Protein AF-A0A928UFW9-F1 (afdb_monomer)

Radius of gyration: 30.69 Å; Cα contacts (8 Å, |Δi|>4): 420; chains: 1; bounding box: 77×59×81 Å

Sequence (352 aa):
MDMEVNNQHHKITVPEMAPHVHVFLAGENKVDKIAKWLINWITLSLECGKIKPYDLMPSKADLACHIGVSQGTIQNAFRIVEDFGYLESKQRVGTLIKDFRKESAIEKLTSKRELAVEILKKFLKENDYQVGDKLPSTRNLAKMIGVSSATIRMAIINLVSNGILDKYENSFILSEAEFAVEVVQARTLVEKVAQRLKRYIEKTYKVGEKLPANTALAKKFKVSVKTIHDAVRQLSKEGLLYTRRGRYGTIVLDYTKEVSSELYDYEKVEQKIRNHIASNCQVGDKLFSIKEFSVKFKTSEKTVKKALDNLAEDGYLTFSRGRYGGTFVTDIPQASGEAYKWLAISNDYMAN

Foldseek 3Di:
DDDPPPCPQAEDDLVNLPPAAQDDDVPHLLLVVRLVSVLVSLVVCVVVVVHDFFHAYHDLVNNCVVNVHDSVSSVSSLVLNVLVVQWDADPPPHITGHDPVDDPLDDDQCDLLNVLLLLVLVVCVVVVADFFDWDDDLVVCCVVSVHDSVSNVSSQSSCVSVQQWDDDDPTIGGHDNDDDRDPDDRDGSLRVLLVVVVVVCVVPHDAFDADDDLVVSCVVSVHDSVSSVSSQVVVVVVVQWDADPDPRGIGGHDPVDPPPPPDDPLRVLLLVVLVCCQPPHDAFDFDDDLVVSCVVVVHDSVSSVVSLVVCVVVVQWDWDDDPPTGIGGHDRDDNDPCVCVVVVPPPPPPDD

Secondary structure (DSSP, 8-state):
----------B--GGGGPSP-----TT--HHHHHHHHHHHHHHHHHHTTSS-TTPBPPPHHHHHHHHTS-HHHHHHHHHHHHHTTSEEEETTTEEEE--TTS---S--PPPHHHHHHHHHHHHHHHTTPPTTPBPPPHHHHHHHHTS-HHHHHHHHHHHHHTTSEEEETTEEEE--S--PPP------HHHHHHHHHHHHHHHH--TTPBPPPHHHHHHHHTS-HHHHHHHHHHHHHTTSEEEETGGGEEEE--SSS-------HHHHHHHHHHHHHHHH--TTPBPPPHHHHHHHHT--HHHHHHHHHHHHHTTSEEEE-STT-EEEESS---SSGGGGHHHH-SSTTS--

Nearest PDB structures (foldseek):
  4n0b-assembly2_C  TM=6.944E-01  e=4.852E-03  Bacillus subtilis
  4mgr-assembly1_A  TM=6.589E-01  e=3.916E-03  Bacillus subtilis
  4ham-assembly1_A-2  TM=6.807E-01  e=9.230E-03  Listeria monocytogenes EGD-e
  4tv7-assembly1_A  TM=6.529E-01  e=8.749E-03  Bacillus subtilis subsp. subtilis str. 168
  4tv7-assembly2_C  TM=5.897E-01  e=4.359E-03  Bacillus subtilis subsp. subtilis str. 168

Structure (mmCIF, N/CA/C/O backbone):
data_AF-A0A928UFW9-F1
#
_entry.id   AF-A0A928UFW9-F1
#
loop_
_atom_site.group_PDB
_atom_site.id
_atom_site.type_symbol
_atom_site.label_atom_id
_atom_site.label_alt_id
_atom_site.label_comp_id
_atom_site.label_asym_id
_atom_site.label_entity_id
_atom_site.label_seq_id
_atom_site.pdbx_PDB_ins_code
_atom_site.Cartn_x
_atom_site.Cartn_y
_atom_site.Cartn_z
_atom_site.occupancy
_atom_site.B_iso_or_equiv
_atom_site.auth_seq_id
_atom_site.auth_comp_id
_atom_site.auth_asym_id
_atom_site.auth_atom_id
_atom_site.pdbx_PDB_model_num
ATOM 1 N N . MET A 1 1 ? 23.736 28.047 -5.542 1.00 32.66 1 MET A N 1
ATOM 2 C CA . MET A 1 1 ? 23.137 28.516 -4.274 1.00 32.66 1 MET A CA 1
ATOM 3 C C . MET A 1 1 ? 21.863 27.710 -4.088 1.00 32.66 1 MET A C 1
ATOM 5 O O . MET A 1 1 ? 20.767 28.196 -4.326 1.00 32.66 1 MET A O 1
ATOM 9 N N . ASP A 1 2 ? 22.044 26.421 -3.807 1.00 30.69 2 ASP A N 1
ATOM 10 C CA . ASP A 1 2 ? 20.955 25.459 -3.696 1.00 30.69 2 ASP A CA 1
ATOM 11 C C . ASP A 1 2 ? 20.495 25.452 -2.244 1.00 30.69 2 ASP A C 1
ATOM 13 O O . ASP A 1 2 ? 21.210 24.982 -1.361 1.00 30.69 2 ASP A O 1
ATOM 17 N N . MET A 1 3 ? 19.324 26.033 -1.990 1.00 27.78 3 MET A N 1
ATOM 18 C CA . MET A 1 3 ? 18.659 25.905 -0.701 1.00 27.78 3 MET A CA 1
ATOM 19 C C . MET A 1 3 ? 18.276 24.436 -0.506 1.00 27.78 3 MET A C 1
ATOM 21 O O . MET A 1 3 ? 17.268 23.959 -1.034 1.00 27.78 3 MET A O 1
ATOM 25 N N . GLU A 1 4 ? 19.086 23.716 0.268 1.00 34.09 4 GLU A N 1
ATOM 26 C CA . GLU A 1 4 ? 18.611 22.594 1.064 1.00 34.09 4 GLU A CA 1
ATOM 27 C C . GLU A 1 4 ? 17.392 23.081 1.852 1.00 34.09 4 GLU A C 1
ATOM 29 O O . GLU A 1 4 ? 17.516 23.739 2.883 1.00 34.09 4 GLU A O 1
ATOM 34 N N . VAL A 1 5 ? 16.185 22.782 1.367 1.00 33.22 5 VAL A N 1
ATOM 35 C CA . VAL A 1 5 ? 14.988 22.860 2.205 1.00 33.22 5 VAL A CA 1
ATOM 36 C C . VAL A 1 5 ? 15.089 21.693 3.177 1.00 33.22 5 VAL A C 1
ATOM 38 O O . VAL A 1 5 ? 14.528 20.613 2.978 1.00 33.22 5 VAL A O 1
ATOM 41 N N . ASN A 1 6 ? 15.892 21.912 4.212 1.00 36.34 6 ASN A N 1
ATOM 42 C CA . ASN A 1 6 ? 15.920 21.148 5.435 1.00 36.34 6 ASN A CA 1
ATOM 43 C C . ASN A 1 6 ? 14.557 21.378 6.101 1.00 36.34 6 ASN A C 1
ATOM 45 O O . ASN A 1 6 ? 14.407 22.239 6.962 1.00 36.34 6 ASN A O 1
ATOM 49 N N . ASN A 1 7 ? 13.521 20.675 5.634 1.00 44.50 7 ASN A N 1
ATOM 50 C CA . ASN A 1 7 ? 12.221 20.644 6.296 1.00 44.50 7 ASN A CA 1
ATOM 51 C C . ASN A 1 7 ? 12.396 19.838 7.592 1.00 44.50 7 ASN A C 1
ATOM 53 O O . ASN A 1 7 ? 12.000 18.675 7.691 1.00 44.50 7 ASN A O 1
ATOM 57 N N . GLN A 1 8 ? 13.049 20.449 8.581 1.00 56.06 8 GLN A N 1
ATOM 58 C CA . GLN A 1 8 ? 12.944 20.035 9.968 1.00 56.06 8 GLN A CA 1
ATOM 59 C C . GLN A 1 8 ? 11.495 20.294 10.371 1.00 56.06 8 GLN A C 1
ATOM 61 O O . GLN A 1 8 ? 11.123 21.396 10.761 1.00 56.06 8 GLN A O 1
ATOM 66 N N . HIS A 1 9 ? 10.651 19.283 10.179 1.00 69.12 9 HIS A N 1
ATOM 67 C CA . HIS A 1 9 ? 9.311 19.267 10.744 1.00 69.12 9 HIS A CA 1
ATOM 68 C C . HIS A 1 9 ? 9.441 19.507 12.248 1.00 69.12 9 HIS A C 1
ATOM 70 O O . HIS A 1 9 ? 10.205 18.802 12.915 1.00 69.12 9 HIS A O 1
ATOM 76 N N . HIS A 1 10 ? 8.754 20.530 12.759 1.00 84.00 10 HIS A N 1
ATOM 77 C CA . HIS A 1 10 ? 8.825 20.870 14.170 1.00 84.00 10 HIS A CA 1
ATOM 78 C C . HIS A 1 10 ? 8.325 19.672 14.982 1.00 84.00 10 HIS A C 1
ATOM 80 O O . HIS A 1 10 ? 7.282 19.093 14.674 1.00 84.00 10 HIS A O 1
ATOM 86 N N . LYS A 1 11 ? 9.118 19.240 15.966 1.00 87.31 11 LYS A N 1
ATOM 87 C CA . LYS A 1 11 ? 8.769 18.116 16.831 1.00 87.31 11 LYS A CA 1
ATOM 88 C C . LYS A 1 11 ? 8.092 18.653 18.079 1.00 87.31 11 LYS A C 1
ATOM 90 O O . LYS A 1 11 ? 8.769 19.213 18.935 1.00 87.31 11 LYS A O 1
ATOM 95 N N . ILE A 1 12 ? 6.791 18.403 18.162 1.00 89.81 12 ILE A N 1
ATOM 96 C CA . ILE A 1 12 ? 5.948 18.754 19.297 1.00 89.81 12 ILE A CA 1
ATOM 97 C C . ILE A 1 12 ? 6.483 18.041 20.532 1.00 89.81 12 ILE A C 1
ATOM 99 O O . ILE A 1 12 ? 6.701 16.818 20.532 1.00 89.81 12 ILE A O 1
ATOM 103 N N . THR A 1 13 ? 6.706 18.809 21.589 1.00 88.88 13 THR A N 1
ATOM 104 C CA . THR A 1 13 ? 7.143 18.265 22.871 1.00 88.88 13 THR A CA 1
ATOM 105 C C . THR A 1 13 ? 5.938 17.882 23.723 1.00 88.88 13 THR A C 1
ATOM 107 O O . THR A 1 13 ? 4.852 18.437 23.587 1.00 88.88 13 THR A O 1
ATOM 110 N N . VAL A 1 14 ? 6.102 16.900 24.615 1.00 87.00 14 VAL A N 1
ATOM 111 C CA . VAL A 1 14 ? 4.991 16.469 25.478 1.00 87.00 14 VAL A CA 1
ATOM 112 C C . VAL A 1 14 ? 4.402 17.634 26.292 1.00 87.00 14 VAL A C 1
ATOM 114 O O . VAL A 1 14 ? 3.183 17.739 26.290 1.00 87.00 14 VAL A O 1
ATOM 117 N N . PRO A 1 15 ? 5.188 18.552 26.896 1.00 85.88 15 PRO A N 1
ATOM 118 C CA . PRO A 1 15 ? 4.642 19.683 27.659 1.00 85.88 15 PRO A CA 1
ATOM 119 C C . PRO A 1 15 ? 3.770 20.656 26.853 1.00 85.88 15 PRO A C 1
ATOM 121 O O . PRO A 1 15 ? 2.840 21.245 27.400 1.00 85.88 15 PRO A O 1
ATOM 124 N N . GLU A 1 16 ? 4.018 20.812 25.550 1.00 85.69 16 GLU A N 1
ATOM 125 C CA . GLU A 1 16 ? 3.179 21.647 24.672 1.00 85.69 16 GLU A CA 1
ATOM 126 C C . GLU A 1 16 ? 1.749 21.104 24.551 1.00 85.69 16 GLU A C 1
ATOM 128 O O . GLU A 1 16 ? 0.825 21.841 24.202 1.00 85.69 16 GLU A O 1
ATOM 133 N N . MET A 1 17 ? 1.547 19.825 24.883 1.00 85.69 17 MET A N 1
ATOM 134 C CA . MET A 1 17 ? 0.251 19.161 24.807 1.00 85.69 17 MET A CA 1
ATOM 135 C C . MET A 1 17 ? -0.662 19.419 26.017 1.00 85.69 17 MET A C 1
ATOM 137 O O . MET A 1 17 ? -1.628 18.690 26.223 1.00 85.69 17 MET A O 1
ATOM 141 N N . ALA A 1 18 ? -0.356 20.400 26.867 1.00 81.88 18 ALA A N 1
ATOM 142 C CA . ALA A 1 18 ? -1.165 20.686 28.047 1.00 81.88 18 ALA A CA 1
ATOM 143 C C . ALA A 1 18 ? -2.571 21.214 27.667 1.00 81.88 18 ALA A C 1
ATOM 145 O O . ALA A 1 18 ? -2.703 21.971 26.700 1.00 81.88 18 ALA A O 1
ATOM 146 N N . PRO A 1 19 ? -3.626 20.881 28.438 1.00 85.31 19 PRO A N 1
ATOM 147 C CA . PRO A 1 19 ? -3.636 20.001 29.611 1.00 85.31 19 PRO A CA 1
ATOM 148 C C . PRO A 1 19 ? -3.617 18.511 29.234 1.00 85.31 19 PRO A C 1
ATOM 150 O O . PRO A 1 19 ? -4.222 18.101 28.246 1.00 85.31 19 PRO A O 1
ATOM 153 N N . HIS A 1 20 ? -2.955 17.691 30.050 1.00 86.19 20 HIS A N 1
ATOM 154 C CA . HIS A 1 20 ? -2.790 16.254 29.810 1.00 86.19 20 HIS A CA 1
ATOM 155 C C . HIS A 1 20 ? -3.860 15.399 30.501 1.00 86.19 20 HIS A C 1
ATOM 157 O O . HIS A 1 20 ? -4.499 15.808 31.472 1.00 86.19 20 HIS A O 1
ATOM 163 N N . VAL A 1 21 ? -4.019 14.162 30.025 1.00 85.31 21 VAL A N 1
ATOM 164 C CA . VAL A 1 21 ? -4.900 13.159 30.637 1.00 85.31 21 VAL A CA 1
ATOM 165 C C . VAL A 1 21 ? -4.087 12.293 31.594 1.00 85.31 21 VAL A C 1
ATOM 167 O O . VAL A 1 21 ? -3.244 11.530 31.142 1.00 85.31 21 VAL A O 1
ATOM 170 N N . HIS A 1 22 ? -4.370 12.364 32.896 1.00 78.56 22 HIS A N 1
ATOM 171 C CA . HIS A 1 22 ? -3.726 11.506 33.908 1.00 78.56 22 HIS A CA 1
ATOM 172 C C . HIS A 1 22 ? -4.719 10.661 34.719 1.00 78.56 22 HIS A C 1
ATOM 174 O O . HIS A 1 22 ? -4.348 9.637 35.289 1.00 78.56 22 HIS A O 1
ATOM 180 N N . VAL A 1 23 ? -5.994 11.058 34.762 1.00 80.12 23 VAL A N 1
ATOM 181 C CA . VAL A 1 23 ? -7.021 10.398 35.579 1.00 80.12 23 VAL A CA 1
ATOM 182 C C . VAL A 1 23 ? -7.878 9.491 34.702 1.00 80.12 23 VAL A C 1
ATOM 184 O O . VAL A 1 23 ? -8.513 9.959 33.756 1.00 80.12 23 VAL A O 1
ATOM 187 N N . PHE A 1 24 ? -7.931 8.201 35.031 1.00 85.62 24 PHE A N 1
ATOM 188 C CA . PHE A 1 24 ? -8.765 7.200 34.360 1.00 85.62 24 PHE A CA 1
ATOM 189 C C . PHE A 1 24 ? -9.720 6.577 35.378 1.00 85.62 24 PHE A C 1
ATOM 191 O O . PHE A 1 24 ? -9.268 6.088 36.413 1.00 85.62 24 PHE A O 1
ATOM 198 N N . LEU A 1 25 ? -11.023 6.599 35.095 1.00 81.06 25 LEU A N 1
ATOM 199 C CA . LEU A 1 25 ? -12.026 6.004 35.980 1.00 81.06 25 LEU A CA 1
ATOM 200 C C . LEU A 1 25 ? -12.003 4.470 35.882 1.00 81.06 25 LEU A C 1
ATOM 202 O O . LEU A 1 25 ? -11.575 3.894 34.876 1.00 81.06 25 LEU A O 1
ATOM 206 N N . ALA A 1 26 ? -12.475 3.789 36.928 1.00 76.06 26 ALA A N 1
ATOM 207 C CA . ALA A 1 26 ? -12.589 2.333 36.927 1.00 76.06 26 ALA A CA 1
ATOM 208 C C . ALA A 1 26 ? -13.576 1.875 35.835 1.00 76.06 26 ALA A C 1
ATOM 210 O O . ALA A 1 26 ? -14.725 2.302 35.812 1.00 76.06 26 ALA A O 1
ATOM 211 N N . GLY A 1 27 ? -13.112 1.027 34.911 1.00 76.06 27 GLY A N 1
ATOM 212 C CA . GLY A 1 27 ? -13.901 0.547 33.766 1.00 76.06 27 GLY A CA 1
ATOM 213 C C . GLY A 1 27 ? -13.861 1.442 32.520 1.00 76.06 27 GLY A C 1
ATOM 214 O O . GLY A 1 27 ? -14.359 1.043 31.470 1.00 76.06 27 GLY A O 1
ATOM 215 N N . GLU A 1 28 ? -13.231 2.617 32.590 1.00 83.00 28 GLU A N 1
ATOM 216 C CA . GLU A 1 28 ? -13.100 3.516 31.443 1.00 83.00 28 GLU A CA 1
ATOM 217 C C . GLU A 1 28 ? -12.066 2.986 30.436 1.00 83.00 28 GLU A C 1
ATOM 219 O O . GLU A 1 28 ? -10.953 2.580 30.797 1.00 83.00 28 GLU A O 1
ATOM 224 N N . ASN A 1 29 ? -12.404 3.015 29.144 1.00 86.19 29 ASN A N 1
ATOM 225 C CA . ASN A 1 29 ? -11.454 2.640 28.106 1.00 86.19 29 ASN A CA 1
ATOM 226 C C . ASN A 1 29 ? -10.385 3.731 27.950 1.00 86.19 29 ASN A C 1
ATOM 228 O O . ASN A 1 29 ? -10.599 4.767 27.316 1.00 86.19 29 ASN A O 1
ATOM 232 N N . LYS A 1 30 ? -9.200 3.461 28.507 1.00 89.25 30 LYS A N 1
ATOM 233 C CA . LYS A 1 30 ? -8.041 4.363 28.455 1.00 89.25 30 LYS A CA 1
ATOM 234 C C . LYS A 1 30 ? -7.687 4.777 27.026 1.00 89.25 30 LYS A C 1
ATOM 236 O O . LYS A 1 30 ? -7.301 5.920 26.809 1.00 89.25 30 LYS A O 1
ATOM 241 N N . VAL A 1 31 ? -7.819 3.864 26.058 1.00 90.25 31 VAL A N 1
ATOM 242 C CA . VAL A 1 31 ? -7.472 4.126 24.653 1.00 90.25 31 VAL A CA 1
ATOM 243 C C . VAL A 1 31 ? -8.403 5.184 24.062 1.00 90.25 31 VAL A C 1
ATOM 245 O O . VAL A 1 31 ? -7.917 6.161 23.496 1.00 90.25 31 VAL A O 1
ATOM 248 N N . ASP A 1 32 ? -9.714 5.029 24.248 1.00 88.12 32 ASP A N 1
ATOM 249 C CA . ASP A 1 32 ? -10.722 5.934 23.682 1.00 88.12 32 ASP A CA 1
ATOM 250 C C . ASP A 1 32 ? -10.621 7.327 24.307 1.00 88.12 32 ASP A C 1
ATOM 252 O O . ASP A 1 32 ? -10.713 8.334 23.608 1.00 88.12 32 ASP A O 1
ATOM 256 N N . LYS A 1 33 ? -10.362 7.400 25.620 1.00 90.81 33 LYS A N 1
ATOM 257 C CA . LYS A 1 33 ? -10.154 8.673 26.320 1.00 90.81 33 LYS A CA 1
ATOM 258 C C . LYS A 1 33 ? -8.948 9.435 25.771 1.00 90.81 33 LYS A C 1
ATOM 260 O O . LYS A 1 33 ? -9.049 10.626 25.486 1.00 90.81 33 LYS A O 1
ATOM 265 N N . ILE A 1 34 ? -7.818 8.745 25.597 1.00 92.88 34 ILE A N 1
ATOM 266 C CA . ILE A 1 34 ? -6.595 9.344 25.047 1.00 92.88 34 ILE A CA 1
ATOM 267 C C . ILE A 1 34 ? -6.812 9.749 23.586 1.00 92.88 34 ILE A C 1
ATOM 269 O O . ILE A 1 34 ? -6.377 10.826 23.193 1.00 92.88 34 ILE A O 1
ATOM 273 N N . ALA A 1 35 ? -7.506 8.933 22.789 1.00 91.94 35 ALA A N 1
ATOM 274 C CA . ALA A 1 35 ? -7.814 9.262 21.400 1.00 91.94 35 ALA A CA 1
ATOM 275 C C . ALA A 1 35 ? -8.688 10.524 21.289 1.00 91.94 35 ALA A C 1
ATOM 277 O O . ALA A 1 35 ? -8.342 11.433 20.538 1.00 91.94 35 ALA A O 1
ATOM 278 N N . LYS A 1 36 ? -9.759 10.625 22.088 1.00 91.31 36 LYS A N 1
ATOM 279 C CA . LYS A 1 36 ? -10.620 11.821 22.152 1.00 91.31 36 LYS A CA 1
ATOM 280 C C . LYS A 1 36 ? -9.838 13.067 22.564 1.00 91.31 36 LYS A C 1
ATOM 282 O O . LYS A 1 36 ? -9.978 14.116 21.945 1.00 91.31 36 LYS A O 1
ATOM 287 N N . TRP A 1 37 ? -8.983 12.943 23.577 1.00 94.00 37 TRP A N 1
ATOM 288 C CA . TRP A 1 37 ? -8.114 14.037 24.003 1.00 94.00 37 TRP A CA 1
ATOM 289 C C . TRP A 1 37 ? -7.153 14.484 22.896 1.00 94.00 37 TRP A C 1
ATOM 291 O O . TRP A 1 37 ? -7.057 15.679 22.634 1.00 94.00 37 TRP A O 1
ATOM 301 N N . LEU A 1 38 ? -6.496 13.545 22.206 1.00 93.62 38 LEU A N 1
ATOM 302 C CA . LEU A 1 38 ? -5.600 13.853 21.089 1.00 93.62 38 LEU A CA 1
ATOM 303 C C . LEU A 1 38 ? -6.332 14.582 19.959 1.00 93.62 38 LEU A C 1
ATOM 305 O O . LEU A 1 38 ? -5.823 15.581 19.466 1.00 93.62 38 LEU A O 1
ATOM 309 N N . ILE A 1 39 ? -7.521 14.115 19.568 1.00 92.25 39 ILE A N 1
ATOM 310 C CA . ILE A 1 39 ? -8.331 14.751 18.516 1.00 92.25 39 ILE A CA 1
ATOM 311 C C . ILE A 1 39 ? -8.686 16.185 18.906 1.00 92.25 39 ILE A C 1
ATOM 313 O O . ILE A 1 39 ? -8.449 17.110 18.127 1.00 92.25 39 ILE A O 1
ATOM 317 N N . ASN A 1 40 ? -9.191 16.386 20.125 1.00 92.50 40 ASN A N 1
ATOM 318 C CA . ASN A 1 40 ? -9.558 17.713 20.614 1.00 92.50 40 ASN A CA 1
ATOM 319 C C . ASN A 1 40 ? -8.342 18.642 20.672 1.00 92.50 40 ASN A C 1
ATOM 321 O O . ASN A 1 40 ? -8.410 19.780 20.215 1.00 92.50 40 ASN A O 1
ATOM 325 N N . TRP A 1 41 ? -7.213 18.147 21.187 1.00 92.94 41 TRP A N 1
ATOM 326 C CA . TRP A 1 41 ? -5.986 18.928 21.275 1.00 92.94 41 TRP A CA 1
ATOM 327 C C . TRP A 1 41 ? -5.448 19.316 19.893 1.00 92.94 41 TRP A C 1
ATOM 329 O O . TRP A 1 41 ? -5.093 20.477 19.694 1.00 92.94 41 TRP A O 1
ATOM 339 N N . ILE A 1 42 ? -5.425 18.385 18.929 1.00 91.62 42 ILE A N 1
ATOM 340 C CA . ILE A 1 42 ? -4.985 18.659 17.551 1.00 91.62 42 ILE A CA 1
ATOM 341 C C . ILE A 1 42 ? -5.906 19.696 16.899 1.00 91.62 42 ILE A C 1
ATOM 343 O O . ILE A 1 42 ? -5.411 20.646 16.297 1.00 91.62 42 ILE A O 1
ATOM 347 N N . THR A 1 43 ? -7.225 19.542 17.046 1.00 90.31 43 THR A N 1
ATOM 348 C CA . THR A 1 43 ? -8.221 20.448 16.449 1.00 90.31 43 THR A CA 1
ATOM 349 C C . THR A 1 43 ? -8.036 21.875 16.965 1.00 90.31 43 THR A C 1
ATOM 351 O O . THR A 1 43 ? -7.774 22.783 16.178 1.00 90.31 43 THR A O 1
ATOM 354 N N . LEU A 1 44 ? -8.038 22.058 18.290 1.00 90.00 44 LEU A N 1
ATOM 355 C CA . LEU A 1 44 ? -7.856 23.372 18.917 1.00 90.00 44 LEU A CA 1
ATOM 356 C C . LEU A 1 44 ? -6.488 23.986 18.592 1.00 90.00 44 LEU A C 1
ATOM 358 O O . LEU A 1 44 ? -6.369 25.183 18.346 1.00 90.00 44 LEU A O 1
ATOM 362 N N . SER A 1 45 ? -5.431 23.174 18.578 1.00 89.25 45 SER A N 1
ATOM 363 C CA . SER A 1 45 ? -4.074 23.671 18.336 1.00 89.25 45 SER A CA 1
ATOM 364 C C . SER A 1 45 ? -3.849 24.089 16.881 1.00 89.25 45 SER A C 1
ATOM 366 O O . SER A 1 45 ? -3.073 25.017 16.639 1.00 89.25 45 SER A O 1
ATOM 368 N N . LEU A 1 46 ? -4.530 23.447 15.925 1.00 88.38 46 LEU A N 1
ATOM 369 C CA . LEU A 1 46 ? -4.543 23.865 14.521 1.00 88.38 46 LEU A CA 1
ATOM 370 C C . LEU A 1 46 ? -5.356 25.148 14.322 1.00 88.38 46 LEU A C 1
ATOM 372 O O . LEU A 1 46 ? -4.904 26.034 13.599 1.00 88.38 46 LEU A O 1
ATOM 376 N N . GLU A 1 47 ? -6.509 25.279 14.985 1.00 87.50 47 GLU A N 1
ATOM 377 C CA . GLU A 1 47 ? -7.334 26.497 14.954 1.00 87.50 47 GLU A CA 1
ATOM 378 C C . GLU A 1 47 ? -6.590 27.705 15.534 1.00 87.50 47 GLU A C 1
ATOM 380 O O . GLU A 1 47 ? -6.584 28.782 14.941 1.00 87.50 47 GLU A O 1
ATOM 385 N N . CYS A 1 48 ? -5.893 27.518 16.658 1.00 86.44 48 CYS A N 1
ATOM 386 C CA . CYS A 1 48 ? -5.070 28.559 17.273 1.00 86.44 48 CYS A CA 1
ATOM 387 C C . CYS A 1 48 ? -3.726 28.797 16.555 1.00 86.44 48 CYS A C 1
ATOM 389 O O . CYS A 1 48 ? -2.964 29.664 16.980 1.00 86.44 48 CYS A O 1
ATOM 391 N N . GLY A 1 49 ? -3.385 28.015 15.524 1.00 84.25 49 GLY A N 1
ATOM 392 C CA . GLY A 1 49 ? -2.118 28.132 14.792 1.00 84.25 49 GLY A CA 1
ATOM 393 C C . GLY A 1 49 ? -0.859 27.795 15.604 1.00 84.25 49 GLY A C 1
ATOM 394 O O . GLY A 1 49 ? 0.243 28.149 15.183 1.00 84.25 49 GLY A O 1
ATOM 395 N N . LYS A 1 50 ? -1.001 27.118 16.755 1.00 85.50 50 LYS A N 1
ATOM 396 C CA . LYS A 1 50 ? 0.125 26.681 17.606 1.00 85.50 50 LYS A CA 1
ATOM 397 C C . LYS A 1 50 ? 0.969 25.603 16.932 1.00 85.50 50 LYS A C 1
ATOM 399 O O . LYS A 1 50 ? 2.173 25.546 17.148 1.00 85.50 50 LYS A O 1
ATOM 404 N N . ILE A 1 51 ? 0.323 24.766 16.127 1.00 88.44 51 ILE A N 1
ATOM 405 C CA . ILE A 1 51 ? 0.947 23.687 15.360 1.00 88.44 51 ILE A CA 1
ATOM 406 C C . ILE A 1 51 ? 0.597 23.840 13.884 1.00 88.44 51 ILE A C 1
ATOM 408 O O . ILE A 1 51 ? -0.414 24.448 13.522 1.00 88.44 51 ILE A O 1
ATOM 412 N N . LYS A 1 52 ? 1.437 23.282 13.019 1.00 87.25 52 LYS A N 1
ATOM 413 C CA . LYS A 1 52 ? 1.269 23.300 11.567 1.00 87.25 52 LYS A CA 1
ATOM 414 C C . LYS A 1 52 ? 1.036 21.885 11.037 1.00 87.25 52 LYS A C 1
ATOM 416 O O . LYS A 1 52 ? 1.471 20.902 11.644 1.00 87.25 52 LYS A O 1
ATOM 421 N N . PRO A 1 53 ? 0.380 21.748 9.871 1.00 86.06 53 PRO A N 1
ATOM 422 C CA . PRO A 1 53 ? 0.340 20.471 9.177 1.00 86.06 53 PRO A CA 1
ATOM 423 C C . PRO A 1 53 ? 1.755 19.925 8.962 1.00 86.06 53 PRO A C 1
ATOM 425 O O . PRO A 1 53 ? 2.675 20.680 8.641 1.00 86.06 53 PRO A O 1
ATOM 428 N N . TYR A 1 54 ? 1.908 18.608 9.093 1.00 85.88 54 TYR A N 1
ATOM 429 C CA . TYR A 1 54 ? 3.184 17.888 9.058 1.00 85.88 54 TYR A CA 1
ATOM 430 C C . TYR A 1 54 ? 4.134 18.130 10.237 1.00 85.88 54 TYR A C 1
ATOM 432 O O . TYR A 1 54 ? 5.277 17.679 10.162 1.00 85.88 54 TYR A O 1
ATOM 440 N N . ASP A 1 55 ? 3.706 18.773 11.322 1.00 89.56 55 ASP A N 1
ATOM 441 C CA . ASP A 1 55 ? 4.482 18.739 12.563 1.00 89.56 55 ASP A CA 1
ATOM 442 C C . ASP A 1 55 ? 4.514 17.313 13.137 1.00 89.56 55 ASP A C 1
ATOM 444 O O . ASP A 1 55 ? 3.598 16.500 12.949 1.00 89.56 55 ASP A O 1
ATOM 448 N N . LEU A 1 56 ? 5.632 16.981 13.782 1.00 90.81 56 LEU A N 1
ATOM 449 C CA . LEU A 1 56 ? 5.911 15.664 14.336 1.00 90.81 56 LEU A CA 1
ATOM 450 C C . LEU A 1 56 ? 5.321 15.551 15.734 1.00 90.81 56 LEU A C 1
ATOM 452 O O . LEU A 1 56 ? 5.691 16.302 16.632 1.00 90.81 56 LEU A O 1
ATOM 456 N N . MET A 1 57 ? 4.481 14.540 15.938 1.00 91.81 57 MET A N 1
ATOM 457 C CA . MET A 1 57 ? 4.021 14.166 17.271 1.00 91.81 57 MET A CA 1
ATOM 458 C C . MET A 1 57 ? 5.198 13.695 18.143 1.00 91.81 57 MET A C 1
ATOM 460 O O . MET A 1 57 ? 6.177 13.140 17.618 1.00 91.81 57 MET A O 1
ATOM 464 N N . PRO A 1 58 ? 5.095 13.832 19.478 1.00 91.81 58 PRO A N 1
ATOM 465 C CA . PRO A 1 58 ? 6.076 13.268 20.396 1.00 91.81 58 PRO A CA 1
ATOM 466 C C . PRO A 1 58 ? 6.210 11.754 20.217 1.00 91.81 58 PRO A C 1
ATOM 468 O O . PRO A 1 58 ? 5.337 11.071 19.661 1.00 91.81 58 PRO A O 1
ATOM 471 N N . SER A 1 59 ? 7.327 11.198 20.695 1.00 90.75 59 SER A N 1
ATOM 472 C CA . SER A 1 59 ? 7.515 9.756 20.598 1.00 90.75 59 SER A CA 1
ATOM 473 C C . SER A 1 59 ? 6.464 9.033 21.444 1.00 90.75 59 SER A C 1
ATOM 475 O O . SER A 1 59 ? 6.041 9.503 22.502 1.00 90.75 59 SER A O 1
ATOM 477 N N . LYS A 1 60 ? 6.046 7.850 20.982 1.00 92.12 60 LYS A N 1
ATOM 478 C CA . LYS A 1 60 ? 5.045 7.040 21.694 1.00 92.12 60 LYS A CA 1
ATOM 479 C C . LYS A 1 60 ? 5.520 6.654 23.094 1.00 92.1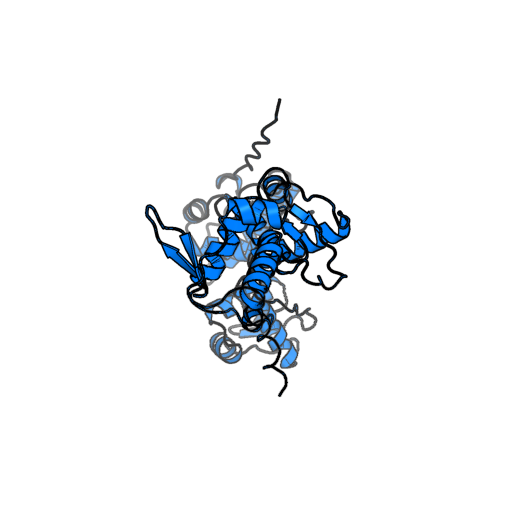2 60 LYS A C 1
ATOM 481 O O . LYS A 1 60 ? 4.685 6.464 23.966 1.00 92.12 60 LYS A O 1
ATOM 486 N N . ALA A 1 61 ? 6.833 6.516 23.285 1.00 90.88 61 ALA A N 1
ATOM 487 C CA . ALA A 1 61 ? 7.433 6.206 24.575 1.00 90.88 61 ALA A CA 1
ATOM 488 C C . ALA A 1 61 ? 7.377 7.414 25.520 1.00 90.88 61 ALA A C 1
ATOM 490 O O . ALA A 1 61 ? 6.941 7.259 26.656 1.00 90.88 61 ALA A O 1
ATOM 491 N N . ASP A 1 62 ? 7.719 8.610 25.032 1.00 91.56 62 ASP A N 1
ATOM 492 C CA . ASP A 1 62 ? 7.696 9.840 25.839 1.00 91.56 62 ASP A CA 1
ATOM 493 C C . ASP A 1 62 ? 6.271 10.151 26.306 1.00 91.56 62 ASP A C 1
ATOM 495 O O . ASP A 1 62 ? 6.031 10.394 27.489 1.00 91.56 62 ASP A O 1
ATOM 499 N N . LEU A 1 63 ? 5.304 10.065 25.386 1.00 91.38 63 LEU A N 1
ATOM 500 C CA . LEU A 1 63 ? 3.898 10.306 25.699 1.00 91.38 63 LEU A CA 1
ATOM 501 C C . LEU A 1 63 ? 3.333 9.239 26.651 1.00 91.38 63 LEU A C 1
ATOM 503 O O . LEU A 1 63 ? 2.564 9.564 27.551 1.00 91.38 63 LEU A O 1
ATOM 507 N N . ALA A 1 64 ? 3.732 7.974 26.485 1.00 93.25 64 ALA A N 1
ATOM 508 C CA . ALA A 1 64 ? 3.329 6.883 27.372 1.00 93.25 64 ALA A CA 1
ATOM 509 C C . ALA A 1 64 ? 3.867 7.073 28.796 1.00 93.25 64 ALA A C 1
ATOM 511 O O . ALA A 1 64 ? 3.108 6.937 29.756 1.00 93.25 64 ALA A O 1
ATOM 512 N N . CYS A 1 65 ? 5.149 7.430 28.915 1.00 90.94 65 CYS A N 1
ATOM 513 C CA . CYS A 1 65 ? 5.809 7.714 30.186 1.00 90.94 65 CYS A CA 1
ATOM 514 C C . CYS A 1 65 ? 5.114 8.868 30.918 1.00 90.94 65 CYS A C 1
ATOM 516 O O . CYS A 1 65 ? 4.764 8.738 32.087 1.00 90.94 65 CYS A O 1
ATOM 518 N N . HIS A 1 66 ? 4.832 9.959 30.205 1.00 89.94 66 HIS A N 1
ATOM 519 C CA . HIS A 1 66 ? 4.216 11.144 30.792 1.00 89.94 66 HIS A CA 1
ATOM 520 C C . HIS A 1 66 ? 2.757 10.929 31.226 1.00 89.94 66 HIS A C 1
ATOM 522 O O . HIS A 1 66 ? 2.353 11.367 32.298 1.00 89.94 66 HIS A O 1
ATOM 528 N N . ILE A 1 67 ? 1.955 10.236 30.411 1.00 89.94 67 ILE A N 1
ATOM 529 C CA . ILE A 1 67 ? 0.548 9.937 30.729 1.00 89.94 67 ILE A CA 1
ATOM 530 C C . ILE A 1 67 ? 0.431 8.838 31.804 1.00 89.94 67 ILE A C 1
ATOM 532 O O . ILE A 1 67 ? -0.584 8.760 32.493 1.00 89.94 67 ILE A O 1
ATOM 536 N N . GLY A 1 68 ? 1.454 7.991 31.965 1.00 89.56 68 GLY A N 1
ATOM 537 C CA . GLY A 1 68 ? 1.434 6.860 32.897 1.00 89.56 68 GLY A CA 1
ATOM 538 C C . GLY A 1 68 ? 0.704 5.632 32.340 1.00 89.56 68 GLY A C 1
ATOM 539 O O . GLY A 1 68 ? -0.017 4.939 33.058 1.00 89.56 68 GLY A O 1
ATOM 540 N N . VAL A 1 69 ? 0.848 5.357 31.040 1.00 91.06 69 VAL A N 1
ATOM 541 C CA . VAL A 1 69 ? 0.235 4.197 30.361 1.00 91.06 69 VAL A CA 1
ATOM 542 C C . VAL A 1 69 ? 1.270 3.401 29.569 1.00 91.06 69 VAL A C 1
ATOM 544 O O . VAL A 1 69 ? 2.395 3.841 29.366 1.00 91.06 69 VAL A O 1
ATOM 547 N N . SER A 1 70 ? 0.904 2.210 29.088 1.00 92.38 70 SER A N 1
ATOM 548 C CA . SER A 1 70 ? 1.799 1.428 28.232 1.00 92.38 70 SER A CA 1
ATOM 549 C C . SER A 1 70 ? 1.947 2.058 26.840 1.00 92.38 70 SER A C 1
ATOM 551 O O . SER A 1 70 ? 1.014 2.658 26.295 1.00 92.38 70 SER A O 1
ATOM 553 N N . GLN A 1 71 ? 3.103 1.842 26.205 1.00 93.50 71 GLN A N 1
ATOM 554 C CA . GLN A 1 71 ? 3.349 2.271 24.823 1.00 93.50 71 GLN A CA 1
ATOM 555 C C . GLN A 1 71 ? 2.325 1.679 23.835 1.00 93.50 71 GLN A C 1
ATOM 557 O O . GLN A 1 71 ? 1.963 2.327 22.851 1.00 93.50 71 GLN A O 1
ATOM 562 N N . GLY A 1 72 ? 1.814 0.473 24.112 1.00 91.38 72 GLY A N 1
ATOM 563 C CA . GLY A 1 72 ? 0.755 -0.161 23.325 1.00 91.38 72 GLY A CA 1
ATOM 564 C C . GLY A 1 72 ? -0.576 0.598 23.386 1.00 91.38 72 GLY A C 1
ATOM 565 O O . GLY A 1 72 ? -1.248 0.729 22.363 1.00 91.38 72 GLY A O 1
ATOM 566 N N . THR A 1 73 ? -0.934 1.159 24.546 1.00 91.62 73 THR A N 1
ATOM 567 C CA . THR A 1 73 ? -2.135 1.998 24.711 1.00 91.62 73 THR A CA 1
ATOM 568 C C . THR A 1 73 ? -2.039 3.258 23.854 1.00 91.62 73 THR A C 1
ATOM 570 O O . THR A 1 73 ? -2.963 3.544 23.093 1.00 91.62 73 THR A O 1
ATOM 573 N N . ILE A 1 74 ? -0.897 3.958 23.890 1.00 94.31 74 ILE A N 1
ATOM 574 C CA . ILE A 1 74 ? -0.649 5.129 23.032 1.00 94.31 74 ILE A CA 1
ATOM 575 C C . ILE A 1 74 ? -0.656 4.743 21.553 1.00 94.31 74 ILE A C 1
ATOM 577 O O . ILE A 1 74 ? -1.239 5.444 20.731 1.00 94.31 74 ILE A O 1
ATOM 581 N N . GLN A 1 75 ? -0.052 3.607 21.193 1.00 91.94 75 GLN A N 1
ATOM 582 C CA . GLN A 1 75 ? -0.064 3.127 19.814 1.00 91.94 75 GLN A CA 1
ATOM 583 C C . GLN A 1 75 ? -1.485 2.874 19.300 1.00 91.94 75 GLN A C 1
ATOM 585 O O . GLN A 1 75 ? -1.764 3.204 18.148 1.00 91.94 75 GLN A O 1
ATOM 590 N N . ASN A 1 76 ? -2.364 2.294 20.118 1.00 90.50 76 ASN A N 1
ATOM 591 C CA . ASN A 1 76 ? -3.757 2.072 19.740 1.00 90.50 76 ASN A CA 1
ATOM 592 C C . ASN A 1 76 ? -4.544 3.385 19.679 1.00 90.50 76 ASN A C 1
ATOM 594 O O . ASN A 1 76 ? -5.302 3.566 18.734 1.00 90.50 76 ASN A O 1
ATOM 598 N N . ALA A 1 77 ? -4.305 4.324 20.598 1.00 92.38 77 ALA A N 1
ATOM 599 C CA . ALA A 1 77 ? -4.924 5.646 20.534 1.00 92.38 77 ALA A CA 1
ATOM 600 C C . ALA A 1 77 ? -4.512 6.379 19.248 1.00 92.38 77 ALA A C 1
ATOM 602 O O . ALA A 1 77 ? -5.368 6.840 18.507 1.00 92.38 77 ALA A O 1
ATOM 603 N N . PHE A 1 78 ? -3.220 6.384 18.903 1.00 92.69 78 PHE A N 1
ATOM 604 C CA . PHE A 1 78 ? -2.721 6.982 17.657 1.00 92.69 78 PHE A CA 1
ATOM 605 C C . PHE A 1 78 ? -3.350 6.347 16.413 1.00 92.69 78 PHE A C 1
ATOM 607 O O . PHE A 1 78 ? -3.586 7.053 15.443 1.00 92.69 78 PHE A O 1
ATOM 614 N N . ARG A 1 79 ? -3.637 5.037 16.435 1.00 88.56 79 ARG A N 1
ATOM 615 C CA . ARG A 1 79 ? -4.342 4.363 15.333 1.00 88.56 79 ARG A CA 1
ATOM 616 C C . ARG A 1 79 ? -5.776 4.855 15.184 1.00 88.56 79 ARG A C 1
ATOM 618 O O . ARG A 1 79 ? -6.184 5.103 14.063 1.00 88.56 79 ARG A O 1
ATOM 625 N N . ILE A 1 80 ? -6.508 5.013 16.287 1.00 87.12 80 ILE A N 1
ATOM 626 C CA . ILE A 1 80 ? -7.869 5.569 16.256 1.00 87.12 80 ILE A CA 1
ATOM 627 C C . ILE A 1 80 ? -7.830 6.994 15.692 1.00 87.12 80 ILE A C 1
ATOM 629 O O . ILE A 1 80 ? -8.585 7.330 14.791 1.00 87.12 80 ILE A O 1
ATOM 633 N N . VAL A 1 81 ? -6.892 7.818 16.158 1.00 90.25 81 VAL A N 1
ATOM 634 C CA . VAL A 1 81 ? -6.732 9.202 15.682 1.00 90.25 81 VAL A CA 1
ATOM 635 C C . VAL A 1 81 ? -6.305 9.263 14.198 1.00 90.25 81 VAL A C 1
ATOM 637 O O . VAL A 1 81 ? -6.729 10.157 13.468 1.00 90.25 81 VAL A O 1
ATOM 640 N N . GLU A 1 82 ? -5.489 8.311 13.730 1.00 88.12 82 GLU A N 1
ATOM 641 C CA . GLU A 1 82 ? -5.141 8.127 12.308 1.00 88.12 82 GLU A CA 1
ATOM 642 C C . GLU A 1 82 ? -6.362 7.696 11.477 1.00 88.12 82 GLU A C 1
ATOM 644 O O . GLU A 1 82 ? -6.530 8.185 10.363 1.00 88.12 82 GLU A O 1
ATOM 649 N N . ASP A 1 83 ? -7.245 6.861 12.031 1.00 83.00 83 ASP A N 1
ATOM 650 C CA . ASP A 1 83 ? -8.492 6.435 11.381 1.00 83.00 83 ASP A CA 1
ATOM 651 C C . ASP A 1 83 ? -9.490 7.583 11.224 1.00 83.00 83 ASP A C 1
ATOM 653 O O . ASP A 1 83 ? -10.065 7.739 10.152 1.00 83.00 83 ASP A O 1
ATOM 657 N N . PHE A 1 84 ? -9.603 8.451 12.232 1.00 82.56 84 PHE A N 1
ATOM 658 C CA . PHE A 1 84 ? -10.338 9.716 12.124 1.00 82.56 84 PHE A CA 1
ATOM 659 C C . PHE A 1 84 ? -9.662 10.735 11.187 1.00 82.56 84 PHE A C 1
ATOM 661 O O . PHE A 1 84 ? -10.200 11.810 10.939 1.00 82.56 84 PHE A O 1
ATOM 668 N N . GLY A 1 85 ? -8.471 10.427 10.662 1.00 84.50 85 GLY A N 1
ATOM 669 C CA . GLY A 1 85 ? -7.795 11.243 9.660 1.00 84.50 85 GLY A CA 1
ATOM 670 C C . GLY A 1 85 ? -7.000 12.428 10.207 1.00 84.50 85 GLY A C 1
ATOM 671 O O . GLY A 1 85 ? -6.620 13.288 9.422 1.00 84.50 85 GLY A O 1
ATOM 672 N N . TYR A 1 86 ? -6.698 12.484 11.505 1.00 87.75 86 TYR A N 1
ATOM 673 C CA . TYR A 1 86 ? -5.927 13.588 12.101 1.00 87.75 86 TYR A CA 1
ATOM 674 C C . TYR A 1 86 ? -4.409 13.365 12.041 1.00 87.75 86 TYR A C 1
ATOM 676 O O . TYR A 1 86 ? -3.630 14.320 12.078 1.00 87.75 86 TYR A O 1
ATOM 684 N N . LEU A 1 87 ? -3.968 12.108 11.944 1.00 89.81 87 LEU A N 1
ATOM 685 C CA . LEU A 1 87 ? -2.554 11.723 11.966 1.00 89.81 87 LEU A CA 1
ATOM 686 C C . LEU A 1 87 ? -2.166 10.873 10.753 1.00 89.81 87 LEU A C 1
ATOM 688 O O . LEU A 1 87 ? -2.986 10.162 10.180 1.00 89.81 87 LEU A O 1
ATOM 692 N N . GLU A 1 88 ? -0.883 10.900 10.396 1.00 85.81 88 GLU A N 1
ATOM 693 C CA . GLU A 1 88 ? -0.291 10.046 9.371 1.00 85.81 88 GLU A CA 1
ATOM 694 C C . GLU A 1 88 ? 1.047 9.461 9.852 1.00 85.81 88 GLU A C 1
ATOM 696 O O . GLU A 1 88 ? 2.019 10.171 10.119 1.00 85.81 88 GLU A O 1
ATOM 701 N N . SER A 1 89 ? 1.123 8.132 9.953 1.00 85.25 89 SER A N 1
ATOM 702 C CA . SER A 1 89 ? 2.355 7.433 10.339 1.00 85.25 89 SER A CA 1
ATOM 703 C C . SER A 1 89 ? 3.321 7.261 9.152 1.00 85.25 89 SER A C 1
ATOM 705 O O . SER A 1 89 ? 2.945 6.684 8.128 1.00 85.25 89 SER A O 1
ATOM 707 N N . LYS A 1 90 ? 4.593 7.668 9.298 1.00 78.94 90 LYS A N 1
ATOM 708 C CA . LYS A 1 90 ? 5.670 7.481 8.302 1.00 78.94 90 LYS A CA 1
ATOM 709 C C . LYS A 1 90 ? 6.839 6.669 8.869 1.00 78.94 90 LYS A C 1
ATOM 711 O O . LYS A 1 90 ? 7.404 6.988 9.918 1.00 78.94 90 LYS A O 1
ATOM 716 N N . GLN A 1 91 ? 7.253 5.630 8.139 1.00 73.94 91 GLN A N 1
ATOM 717 C CA . GLN A 1 91 ? 8.359 4.762 8.553 1.00 73.94 91 GLN A CA 1
ATOM 718 C C . GLN A 1 91 ? 9.668 5.562 8.696 1.00 73.94 91 GLN A C 1
ATOM 720 O O . GLN A 1 91 ? 10.002 6.362 7.825 1.00 73.94 91 GLN A O 1
ATOM 725 N N . ARG A 1 92 ? 10.405 5.328 9.794 1.00 71.62 92 ARG A N 1
ATOM 726 C CA . ARG A 1 92 ? 11.665 6.011 10.175 1.00 71.62 92 ARG A CA 1
ATOM 727 C C . ARG A 1 92 ? 11.571 7.520 10.442 1.00 71.62 92 ARG A C 1
ATOM 729 O O . ARG A 1 92 ? 12.589 8.117 10.760 1.00 71.62 92 ARG A O 1
ATOM 736 N N . VAL A 1 93 ? 10.387 8.121 10.336 1.00 80.81 93 VAL A N 1
ATOM 737 C CA . VAL A 1 93 ? 10.182 9.556 10.593 1.00 80.81 93 VAL A CA 1
ATOM 738 C C . VAL A 1 93 ? 9.350 9.766 11.854 1.00 80.81 93 VAL A C 1
ATOM 740 O O . VAL A 1 93 ? 9.745 10.541 12.714 1.00 80.81 93 VAL A O 1
ATOM 743 N N . GLY A 1 94 ? 8.247 9.030 12.010 1.00 85.06 94 GLY A N 1
ATOM 744 C CA . GLY A 1 94 ? 7.366 9.162 13.169 1.00 85.06 94 GLY A CA 1
ATOM 745 C C . GLY A 1 94 ? 5.905 9.316 12.767 1.00 85.06 94 GLY A C 1
ATOM 746 O O . GLY A 1 94 ? 5.501 8.875 11.693 1.00 85.06 94 GLY A O 1
ATOM 747 N N . THR A 1 95 ? 5.108 9.903 13.657 1.00 89.38 95 THR A N 1
ATOM 748 C CA . THR A 1 95 ? 3.689 10.198 13.410 1.00 89.38 95 THR A CA 1
ATOM 749 C C . THR A 1 95 ? 3.556 11.696 13.173 1.00 89.38 95 THR A C 1
ATOM 751 O O . THR A 1 95 ? 4.055 12.476 13.979 1.00 89.38 95 THR A O 1
ATOM 754 N N . LEU A 1 96 ? 2.952 12.080 12.056 1.00 90.31 96 LEU A N 1
ATOM 755 C CA . LEU A 1 96 ? 2.815 13.465 11.610 1.00 90.31 96 LEU A CA 1
ATOM 756 C C . LEU A 1 96 ? 1.355 13.899 11.725 1.00 90.31 96 LEU A C 1
ATOM 758 O O . LEU A 1 96 ? 0.462 13.063 11.586 1.00 90.31 96 LEU A O 1
ATOM 762 N N . ILE A 1 97 ? 1.111 15.192 11.917 1.00 89.50 97 ILE A N 1
ATOM 763 C CA . ILE A 1 97 ? -0.238 15.758 11.786 1.00 89.50 97 ILE A CA 1
ATOM 764 C C . ILE A 1 97 ? -0.622 15.807 10.311 1.00 89.50 97 ILE A C 1
ATOM 766 O O . ILE A 1 97 ? 0.140 16.312 9.478 1.00 89.50 97 ILE A O 1
ATOM 770 N N . LYS A 1 98 ? -1.798 15.266 9.983 1.00 85.81 98 LYS A N 1
ATOM 771 C CA . LYS A 1 98 ? -2.299 15.239 8.610 1.00 85.81 98 LYS A CA 1
ATOM 772 C C . LYS A 1 98 ? -2.741 16.639 8.186 1.00 85.81 98 LYS A C 1
ATOM 774 O O . LYS A 1 98 ? -3.343 17.384 8.952 1.00 85.81 98 LYS A O 1
ATOM 779 N N . ASP A 1 99 ? -2.453 16.990 6.940 1.00 80.62 99 ASP A N 1
ATOM 780 C CA . ASP A 1 99 ? -3.003 18.184 6.306 1.00 80.62 99 ASP A CA 1
ATOM 781 C C . ASP A 1 99 ? -4.393 17.866 5.743 1.00 80.62 99 ASP A C 1
ATOM 783 O O . ASP A 1 99 ? -4.508 17.117 4.776 1.00 80.62 99 ASP A O 1
ATOM 787 N N . PHE A 1 100 ? -5.451 18.436 6.322 1.00 71.94 100 PHE A N 1
ATOM 788 C CA . PHE A 1 100 ? -6.826 18.228 5.845 1.00 71.94 100 PHE A CA 1
ATOM 789 C C . PHE A 1 100 ? -7.072 18.785 4.437 1.00 71.94 100 PHE A C 1
ATOM 791 O O . PHE A 1 100 ? -8.025 18.385 3.775 1.00 71.94 100 PHE A O 1
ATOM 798 N N . ARG A 1 101 ? -6.223 19.706 3.959 1.00 64.56 101 ARG A N 1
ATOM 799 C CA . ARG A 1 101 ? -6.397 20.378 2.660 1.00 64.56 101 ARG A CA 1
ATOM 800 C C . ARG A 1 101 ? -5.809 19.589 1.494 1.00 64.56 101 ARG A C 1
ATOM 802 O O . ARG A 1 101 ? -6.048 19.940 0.340 1.00 64.56 101 ARG A O 1
ATOM 809 N N . LYS A 1 102 ? -5.000 18.563 1.768 1.00 61.47 102 LYS A N 1
ATOM 810 C CA . LYS A 1 102 ? -4.360 17.731 0.747 1.00 61.47 102 LYS A CA 1
ATOM 811 C C . LYS A 1 102 ? -4.647 16.267 1.026 1.00 61.47 102 LYS A C 1
ATOM 813 O O . LYS A 1 102 ? -4.379 15.764 2.110 1.00 61.47 102 LYS A O 1
ATOM 818 N N . GLU A 1 103 ? -5.136 15.572 0.007 1.00 57.72 103 GLU A N 1
ATOM 819 C CA . GLU A 1 103 ? -5.232 14.116 0.020 1.00 57.72 103 GLU A CA 1
ATOM 820 C C . GLU A 1 103 ? -3.869 13.515 0.402 1.00 57.72 103 GLU A C 1
ATOM 822 O O . GLU A 1 103 ? -2.828 14.021 -0.040 1.00 57.72 103 GLU A O 1
ATOM 827 N N . SER A 1 104 ? -3.870 12.478 1.254 1.00 57.28 104 SER A N 1
ATOM 828 C CA . SER A 1 104 ? -2.646 11.857 1.781 1.00 57.28 104 SER A CA 1
ATOM 829 C C . SER A 1 104 ? -1.665 11.596 0.641 1.00 57.28 104 SER A C 1
ATOM 831 O O . SER A 1 104 ? -1.871 10.737 -0.214 1.00 57.28 104 SER A O 1
ATOM 833 N N . ALA A 1 105 ? -0.573 12.361 0.609 1.00 57.00 105 ALA A N 1
ATOM 834 C CA . ALA A 1 105 ? 0.381 12.296 -0.492 1.00 57.00 105 ALA A CA 1
ATOM 835 C C . ALA A 1 105 ? 1.260 11.032 -0.435 1.00 57.00 105 ALA A C 1
ATOM 837 O O . ALA A 1 105 ? 2.085 10.832 -1.330 1.00 57.00 105 ALA A O 1
ATOM 838 N N . ILE A 1 106 ? 1.131 10.228 0.626 1.00 61.53 106 ILE A N 1
ATOM 839 C CA . ILE A 1 106 ? 1.985 9.084 0.931 1.00 61.53 106 ILE A CA 1
ATOM 840 C C . ILE A 1 106 ? 1.230 7.792 0.636 1.00 61.53 106 ILE A C 1
ATOM 842 O O . ILE A 1 106 ? 0.227 7.469 1.267 1.00 61.53 106 ILE A O 1
ATOM 846 N N . GLU A 1 107 ? 1.762 7.009 -0.296 1.00 64.75 107 GLU A N 1
ATOM 847 C CA . GLU A 1 107 ? 1.234 5.679 -0.567 1.00 64.75 107 GLU A CA 1
ATOM 848 C C . GLU A 1 107 ? 1.725 4.686 0.484 1.00 64.75 107 GLU A C 1
ATOM 850 O O . GLU A 1 107 ? 2.926 4.525 0.719 1.00 64.75 107 GLU A O 1
ATOM 855 N N . LYS A 1 108 ? 0.771 4.003 1.119 1.00 67.25 108 LYS A N 1
ATOM 856 C CA . LYS A 1 108 ? 1.028 2.891 2.031 1.00 67.25 108 LYS A CA 1
ATOM 857 C C . LYS A 1 108 ? 0.661 1.576 1.352 1.00 67.25 108 LYS A C 1
ATOM 859 O O . LYS A 1 108 ? -0.265 1.504 0.536 1.00 67.25 108 LYS A O 1
ATOM 864 N N . LEU A 1 109 ? 1.393 0.525 1.716 1.00 73.00 109 LEU A N 1
ATOM 865 C CA . LEU A 1 109 ? 0.974 -0.849 1.453 1.00 73.00 109 LEU A CA 1
ATOM 866 C C . LEU A 1 109 ? -0.449 -1.033 1.996 1.00 73.00 109 LEU A C 1
ATOM 868 O O . LEU A 1 109 ? -0.721 -0.566 3.102 1.00 73.00 109 LEU A O 1
ATOM 872 N N . THR A 1 110 ? -1.329 -1.702 1.246 1.00 76.88 110 THR A N 1
ATOM 873 C CA . THR A 1 110 ? -2.647 -2.076 1.782 1.00 76.88 110 THR A CA 1
ATOM 874 C C . THR A 1 110 ? -2.462 -2.887 3.056 1.00 76.88 110 THR A C 1
ATOM 876 O O . THR A 1 110 ? -1.815 -3.940 3.048 1.00 76.88 110 THR A O 1
ATOM 879 N N . SER A 1 111 ? -3.003 -2.391 4.161 1.00 80.06 111 SER A N 1
ATOM 880 C CA . SER A 1 111 ? -2.907 -3.086 5.439 1.00 80.06 111 SER A CA 1
ATOM 881 C C . SER A 1 111 ? -3.814 -4.316 5.440 1.00 80.06 111 SER A C 1
ATOM 883 O O . SER A 1 111 ? -4.928 -4.274 4.924 1.00 80.06 111 SER A O 1
ATOM 885 N N . LYS A 1 112 ? -3.400 -5.396 6.121 1.00 82.06 112 LYS A N 1
ATOM 886 C CA . LYS A 1 112 ? -4.291 -6.543 6.398 1.00 82.06 112 LYS A CA 1
ATOM 887 C C . LYS A 1 112 ? -5.592 -6.101 7.076 1.00 82.06 112 LYS A C 1
ATOM 889 O O . LYS A 1 112 ? -6.623 -6.737 6.901 1.00 82.06 112 LYS A O 1
ATOM 894 N N . ARG A 1 113 ? -5.530 -5.015 7.854 1.00 85.69 113 ARG A N 1
ATOM 895 C CA . ARG A 1 113 ? -6.700 -4.400 8.481 1.00 85.69 113 ARG A CA 1
ATOM 896 C C . ARG A 1 113 ? -7.632 -3.761 7.454 1.00 85.69 113 ARG A C 1
ATOM 898 O O . ARG A 1 113 ? -8.821 -4.002 7.541 1.00 85.69 113 ARG A O 1
ATOM 905 N N . GLU A 1 114 ? -7.107 -2.967 6.522 1.00 84.56 114 GLU A N 1
ATOM 906 C CA . GLU A 1 114 ? -7.918 -2.313 5.476 1.00 84.56 114 GLU A CA 1
ATOM 907 C C . GLU A 1 114 ? -8.650 -3.361 4.640 1.00 84.56 114 GLU A C 1
ATOM 909 O O . GLU A 1 114 ? -9.857 -3.273 4.457 1.00 84.56 114 GLU A O 1
ATOM 914 N N . LEU A 1 115 ? -7.942 -4.423 4.248 1.00 86.12 115 LEU A N 1
ATOM 915 C CA . LEU A 1 115 ? -8.557 -5.554 3.562 1.00 86.12 115 LEU A CA 1
ATOM 916 C C . LEU A 1 115 ? -9.674 -6.193 4.405 1.00 86.12 115 LEU A C 1
ATOM 918 O O . LEU A 1 115 ? -10.752 -6.467 3.895 1.00 86.12 115 LEU A O 1
ATOM 922 N N . ALA A 1 116 ? -9.443 -6.403 5.703 1.00 89.44 116 ALA A N 1
ATOM 923 C CA . ALA A 1 116 ? -10.451 -6.972 6.595 1.00 89.44 116 ALA A CA 1
ATOM 924 C C . ALA A 1 116 ? -11.674 -6.061 6.800 1.00 89.44 116 ALA A C 1
ATOM 926 O O . ALA A 1 116 ? -12.768 -6.584 6.981 1.00 89.44 116 ALA A O 1
ATOM 927 N N . VAL A 1 117 ? -11.504 -4.733 6.772 1.00 89.94 117 VAL A N 1
ATOM 928 C CA . VAL A 1 117 ? -12.615 -3.766 6.820 1.00 89.94 117 VAL A CA 1
ATOM 929 C C . VAL A 1 117 ? -13.503 -3.941 5.597 1.00 89.94 117 VAL A C 1
ATOM 931 O O . VAL A 1 117 ? -14.706 -4.118 5.750 1.00 89.94 117 VAL A O 1
ATOM 934 N N . GLU A 1 118 ? -12.918 -3.969 4.402 1.00 89.88 118 GLU A N 1
ATOM 935 C CA . GLU A 1 118 ? -13.698 -4.106 3.171 1.00 89.88 118 GLU A CA 1
ATOM 936 C C . GLU A 1 118 ? -14.338 -5.488 3.028 1.00 89.88 118 GLU A C 1
ATOM 938 O O . GLU A 1 118 ? -15.495 -5.587 2.627 1.00 89.88 118 GLU A O 1
ATOM 943 N N . ILE A 1 119 ? -13.649 -6.561 3.437 1.00 89.25 119 ILE A N 1
ATOM 944 C CA . ILE A 1 119 ? -14.260 -7.896 3.470 1.00 89.25 119 ILE A CA 1
ATOM 945 C C . ILE A 1 119 ? -15.419 -7.939 4.477 1.00 89.25 119 ILE A C 1
ATOM 947 O O . ILE A 1 119 ? -16.453 -8.530 4.183 1.00 89.25 119 ILE A O 1
ATOM 951 N N . LEU A 1 120 ? -15.282 -7.306 5.647 1.00 90.50 120 LEU A N 1
ATOM 952 C CA . LEU A 1 120 ? -16.361 -7.248 6.633 1.00 90.50 120 LEU A CA 1
ATOM 953 C C . LEU A 1 120 ? -17.554 -6.436 6.112 1.00 90.50 120 LEU A C 1
ATOM 955 O O . LEU A 1 120 ? -18.685 -6.888 6.243 1.00 90.50 120 LEU A O 1
ATOM 959 N N . LYS A 1 121 ? -17.323 -5.291 5.462 1.00 90.75 121 LYS A N 1
ATOM 960 C CA . LYS A 1 121 ? -18.388 -4.529 4.792 1.00 90.75 121 LYS A CA 1
ATOM 961 C C . LYS A 1 121 ? -19.082 -5.362 3.711 1.00 90.75 121 LYS A C 1
ATOM 963 O O . LYS A 1 121 ? -20.307 -5.375 3.640 1.00 90.75 121 LYS A O 1
ATOM 968 N N . LYS A 1 122 ? -18.311 -6.087 2.895 1.00 89.69 122 LYS A N 1
ATOM 969 C CA . LYS A 1 122 ? -18.847 -7.003 1.883 1.00 89.69 122 LYS A CA 1
ATOM 970 C C . LYS A 1 122 ? -19.716 -8.091 2.524 1.00 89.69 122 LYS A C 1
ATOM 972 O O . LYS A 1 122 ? -20.841 -8.283 2.087 1.00 89.69 122 LYS A O 1
ATOM 977 N N . PHE A 1 123 ? -19.238 -8.717 3.599 1.00 89.56 123 PHE A N 1
ATOM 978 C CA . PHE A 1 123 ? -19.989 -9.719 4.357 1.00 89.56 123 PHE A CA 1
ATOM 979 C C . PHE A 1 123 ? -21.308 -9.161 4.910 1.00 89.56 123 PHE A C 1
ATOM 981 O O . PHE A 1 123 ? -22.334 -9.823 4.806 1.00 89.56 123 PHE A O 1
ATOM 988 N N . LEU A 1 124 ? -21.305 -7.943 5.462 1.00 89.06 124 LEU A N 1
ATOM 989 C CA . LEU A 1 124 ? -22.520 -7.306 5.981 1.00 89.06 124 LEU A CA 1
ATOM 990 C C . LEU A 1 124 ? -23.558 -7.059 4.877 1.00 89.06 124 LEU A C 1
ATOM 992 O O . LEU A 1 124 ? -24.742 -7.274 5.113 1.00 89.06 124 LEU A O 1
ATOM 996 N N . LYS A 1 125 ? -23.115 -6.676 3.670 1.00 87.25 125 LYS A N 1
ATOM 997 C CA . LYS A 1 125 ? -24.004 -6.517 2.510 1.00 87.25 125 LYS A CA 1
ATOM 998 C C . LYS A 1 125 ? -24.524 -7.839 1.962 1.00 87.25 125 LYS A C 1
ATOM 1000 O O . LYS A 1 125 ? -25.696 -7.935 1.651 1.00 87.25 125 LYS A O 1
ATOM 1005 N N . GLU A 1 126 ? -23.666 -8.848 1.834 1.00 87.31 126 GLU A N 1
ATOM 1006 C CA . GLU A 1 126 ? -24.054 -10.159 1.288 1.00 87.31 126 GLU A CA 1
ATOM 1007 C C . GLU A 1 126 ? -25.025 -10.927 2.195 1.00 87.31 126 GLU A C 1
ATOM 1009 O O . GLU A 1 126 ? -25.697 -11.839 1.727 1.00 87.31 126 GLU A O 1
ATOM 1014 N N . ASN A 1 127 ? -25.087 -10.577 3.481 1.00 86.38 127 ASN A N 1
ATOM 1015 C CA . ASN A 1 127 ? -25.997 -11.181 4.455 1.00 86.38 127 ASN A CA 1
ATOM 1016 C C . ASN A 1 127 ? -27.176 -10.256 4.824 1.00 86.38 127 ASN A C 1
ATOM 1018 O O . ASN A 1 127 ? -27.833 -10.511 5.828 1.00 86.38 127 ASN A O 1
ATOM 1022 N N . ASP A 1 128 ? -27.413 -9.185 4.053 1.00 83.44 128 ASP A N 1
ATOM 1023 C CA . ASP A 1 128 ? -28.569 -8.279 4.173 1.00 83.44 128 ASP A CA 1
ATOM 1024 C C . ASP A 1 128 ? -28.842 -7.733 5.595 1.00 83.44 128 ASP A C 1
ATOM 1026 O O . ASP A 1 128 ? -29.996 -7.544 5.995 1.00 83.44 128 ASP A O 1
ATOM 1030 N N . TYR A 1 129 ? -27.781 -7.448 6.363 1.00 86.12 129 TYR A N 1
ATOM 1031 C CA . TYR A 1 129 ? -27.893 -6.898 7.720 1.00 86.12 129 TYR A CA 1
ATOM 1032 C C . TYR A 1 129 ? -28.637 -5.553 7.728 1.00 86.12 129 TYR A C 1
ATOM 1034 O O . TYR A 1 129 ? -28.314 -4.645 6.960 1.00 86.12 129 TYR A O 1
ATOM 1042 N N . GLN A 1 130 ? -29.585 -5.403 8.651 1.00 86.88 130 GLN A N 1
ATOM 1043 C CA . GLN A 1 130 ? -30.352 -4.179 8.870 1.00 86.88 130 GLN A CA 1
ATOM 1044 C C . GLN A 1 130 ? -29.784 -3.358 10.033 1.00 86.88 130 GLN A C 1
ATOM 1046 O O . GLN A 1 130 ? -29.061 -3.860 10.899 1.00 86.88 130 GLN A O 1
ATOM 1051 N N . VAL A 1 131 ? -30.119 -2.065 10.069 1.00 87.19 131 VAL A N 1
ATOM 1052 C CA . VAL A 1 131 ? -29.746 -1.187 11.188 1.00 87.19 131 VAL A CA 1
ATOM 1053 C C . VAL A 1 131 ? -30.331 -1.743 12.490 1.00 87.19 131 VAL A C 1
ATOM 1055 O O . VAL A 1 131 ? -31.528 -2.003 12.589 1.00 87.19 131 VAL A O 1
ATOM 1058 N N . GLY A 1 132 ? -29.476 -1.919 13.495 1.00 84.88 132 GLY A N 1
ATOM 1059 C CA . GLY A 1 132 ? -29.797 -2.517 14.790 1.00 84.88 132 GLY A CA 1
ATOM 1060 C C . GLY A 1 132 ? -29.445 -4.002 14.914 1.00 84.88 132 GLY A C 1
ATOM 1061 O O . GLY A 1 132 ? -29.399 -4.513 16.038 1.00 84.88 132 GLY A O 1
ATOM 1062 N N . ASP A 1 133 ? -29.133 -4.693 13.813 1.00 88.94 133 ASP A N 1
ATOM 1063 C CA . ASP A 1 133 ? -28.805 -6.117 13.858 1.00 88.94 133 ASP A CA 1
ATOM 1064 C C . ASP A 1 133 ? -27.492 -6.379 14.597 1.00 88.94 133 ASP A C 1
ATOM 1066 O O . ASP A 1 133 ? -26.472 -5.713 14.390 1.00 88.94 133 ASP A O 1
ATOM 1070 N N . LYS A 1 134 ? -27.508 -7.400 15.462 1.00 89.25 134 LYS A N 1
ATOM 1071 C CA . LYS A 1 134 ? -26.345 -7.799 16.261 1.00 89.25 134 LYS A CA 1
ATOM 1072 C C . LYS A 1 134 ? -25.368 -8.612 15.421 1.00 89.25 134 LYS A C 1
ATOM 1074 O O . LYS A 1 134 ? -25.696 -9.674 14.892 1.00 89.25 134 LYS A O 1
ATOM 1079 N N . LEU A 1 135 ? -24.120 -8.157 15.383 1.00 88.56 135 LEU A N 1
ATOM 1080 C CA . LEU A 1 135 ? -23.029 -8.895 14.772 1.00 88.56 135 LEU A CA 1
ATOM 1081 C C . LEU A 1 135 ? -22.678 -10.136 15.613 1.00 88.56 135 LEU A C 1
ATOM 1083 O O . LEU A 1 135 ? -22.673 -10.079 16.850 1.00 88.56 135 LEU A O 1
ATOM 1087 N N . PRO A 1 136 ? -22.291 -11.251 14.966 1.00 88.62 136 PRO A N 1
ATOM 1088 C CA . PRO A 1 136 ? -21.749 -12.408 15.657 1.00 88.62 136 PRO A CA 1
ATOM 1089 C C . PRO A 1 136 ? -20.477 -12.062 16.439 1.00 88.62 136 PRO A C 1
ATOM 1091 O O . PRO A 1 136 ? -19.792 -11.068 16.184 1.00 88.62 136 PRO A O 1
ATOM 1094 N N . SER A 1 137 ? -20.098 -12.939 17.372 1.00 89.19 137 SER A N 1
ATOM 1095 C CA . SER A 1 137 ? -18.865 -12.750 18.139 1.00 89.19 137 SER A CA 1
ATOM 1096 C C . SER A 1 137 ? -17.643 -12.585 17.223 1.00 89.19 137 SER A C 1
ATOM 1098 O O . SER A 1 137 ? -17.524 -13.237 16.183 1.00 89.19 137 SER A O 1
ATOM 1100 N N . THR A 1 138 ? -16.674 -11.768 17.651 1.00 88.75 138 THR A N 1
ATOM 1101 C CA . THR A 1 138 ? -15.435 -11.511 16.886 1.00 88.75 138 THR A CA 1
ATOM 1102 C C . THR A 1 138 ? -14.687 -12.787 16.487 1.00 88.75 138 THR A C 1
ATOM 1104 O O . THR A 1 138 ? -14.013 -12.820 15.458 1.00 88.75 138 THR A O 1
ATOM 1107 N N . ARG A 1 139 ? -14.796 -13.853 17.289 1.00 88.38 139 ARG A N 1
ATOM 1108 C CA . ARG A 1 139 ? -14.210 -15.166 16.999 1.00 88.38 139 ARG A CA 1
ATOM 1109 C C . ARG A 1 139 ? -14.969 -15.895 15.887 1.00 88.38 139 ARG A C 1
ATOM 1111 O O . ARG A 1 139 ? -14.328 -16.512 15.042 1.00 88.38 139 ARG A O 1
ATOM 1118 N N . ASN A 1 140 ? -16.297 -15.831 15.886 1.00 89.81 140 ASN A N 1
ATOM 1119 C CA . ASN A 1 140 ? -17.119 -16.483 14.868 1.00 89.81 140 ASN A CA 1
ATOM 1120 C C . ASN A 1 140 ? -17.005 -15.753 13.527 1.00 89.81 140 ASN A C 1
ATOM 1122 O O . ASN A 1 140 ? -16.772 -16.405 12.515 1.00 89.81 140 ASN A O 1
ATOM 1126 N N . LEU A 1 141 ? -17.041 -14.415 13.535 1.00 90.38 141 LEU A N 1
ATOM 1127 C CA . LEU A 1 141 ? -16.781 -13.598 12.343 1.00 90.38 141 LEU A CA 1
ATOM 1128 C C . LEU A 1 141 ? -15.413 -13.907 11.730 1.00 90.38 141 LEU A C 1
ATOM 1130 O O . LEU A 1 141 ? -15.305 -14.114 10.529 1.00 90.38 141 LEU A O 1
ATOM 1134 N N . ALA A 1 142 ? -14.372 -14.019 12.559 1.00 92.00 142 ALA A N 1
ATOM 1135 C CA . ALA A 1 142 ? -13.034 -14.388 12.103 1.00 92.00 142 ALA A CA 1
ATOM 1136 C C . ALA A 1 142 ? -12.991 -15.739 11.372 1.00 92.00 142 ALA A C 1
ATOM 1138 O O . ALA A 1 142 ? -12.315 -15.859 10.352 1.00 92.00 142 ALA A O 1
ATOM 1139 N N . LYS A 1 143 ? -13.734 -16.740 11.862 1.00 91.00 143 LYS A N 1
ATOM 1140 C CA . LYS A 1 143 ? -13.836 -18.053 11.209 1.00 91.00 143 LYS A CA 1
ATOM 1141 C C . LYS A 1 143 ? -14.615 -17.991 9.897 1.00 91.00 143 LYS A C 1
ATOM 1143 O O . LYS A 1 143 ? -14.153 -18.567 8.923 1.00 91.00 143 LYS A O 1
ATOM 1148 N N . MET A 1 144 ? -15.751 -17.292 9.874 1.00 89.19 144 MET A N 1
ATOM 1149 C CA . MET A 1 144 ? -16.587 -17.153 8.672 1.00 89.19 144 MET A CA 1
ATOM 1150 C C . MET A 1 144 ? -15.859 -16.404 7.551 1.00 89.19 144 MET A C 1
ATOM 1152 O O . MET A 1 144 ? -15.916 -16.804 6.397 1.00 89.19 144 MET A O 1
ATOM 1156 N N . ILE A 1 145 ? -15.136 -15.343 7.909 1.00 88.19 145 ILE A N 1
ATOM 1157 C CA . ILE A 1 145 ? -14.454 -14.456 6.961 1.00 88.19 145 ILE A CA 1
ATOM 1158 C C . ILE A 1 145 ? -13.060 -14.988 6.565 1.00 88.19 145 ILE A C 1
ATOM 1160 O O . ILE A 1 145 ? -12.488 -14.566 5.562 1.00 88.19 145 ILE A O 1
ATOM 1164 N N . GLY A 1 146 ? -12.477 -15.904 7.345 1.00 87.38 146 GLY A N 1
ATOM 1165 C CA . GLY A 1 146 ? -11.138 -16.445 7.080 1.00 87.38 146 GLY A CA 1
ATOM 1166 C C . GLY A 1 146 ? -9.998 -15.479 7.434 1.00 87.38 146 GLY A C 1
ATOM 1167 O O . GLY A 1 146 ? -8.917 -15.532 6.850 1.00 87.38 146 GLY A O 1
ATOM 1168 N N . VAL A 1 147 ? -10.216 -14.582 8.399 1.00 88.81 147 VAL A N 1
ATOM 1169 C CA . VAL A 1 147 ? -9.242 -13.568 8.839 1.00 88.81 147 VAL A CA 1
ATOM 1170 C C . VAL A 1 147 ? -8.947 -13.741 10.329 1.00 88.81 147 VAL A C 1
ATOM 1172 O O . VAL A 1 147 ? -9.794 -14.174 11.101 1.00 88.81 147 VAL A O 1
ATOM 1175 N N . SER A 1 148 ? -7.737 -13.389 10.780 1.00 90.38 148 SER A N 1
ATOM 1176 C CA . SER A 1 148 ? -7.383 -13.518 12.200 1.00 90.38 148 SER A CA 1
ATOM 1177 C C . SER A 1 148 ? -8.307 -12.688 13.108 1.00 90.38 148 SER A C 1
ATOM 1179 O O . SER A 1 148 ? -8.649 -11.545 12.795 1.00 90.38 148 SER A O 1
ATOM 1181 N N . SER A 1 149 ? -8.655 -13.223 14.284 1.00 89.56 149 SER A N 1
ATOM 1182 C CA . SER A 1 149 ? -9.545 -12.541 15.242 1.00 89.56 149 SER A CA 1
ATOM 1183 C C . SER A 1 149 ? -9.014 -11.174 15.692 1.00 89.56 149 SER A C 1
ATOM 1185 O O . SER A 1 149 ? -9.788 -10.239 15.890 1.00 89.56 149 SER A O 1
ATOM 1187 N N . ALA A 1 150 ? -7.689 -11.012 15.780 1.00 88.25 150 ALA A N 1
ATOM 1188 C CA . ALA A 1 150 ? -7.071 -9.723 16.076 1.00 88.25 150 ALA A CA 1
ATOM 1189 C C . ALA A 1 150 ? -7.293 -8.697 14.949 1.00 88.25 150 ALA A C 1
ATOM 1191 O O . ALA A 1 150 ? -7.570 -7.531 15.224 1.00 88.25 150 ALA A O 1
ATOM 1192 N N . THR A 1 151 ? -7.201 -9.122 13.686 1.00 89.94 151 THR A N 1
ATOM 1193 C CA . THR A 1 151 ? -7.417 -8.248 12.525 1.00 89.94 151 THR A CA 1
ATOM 1194 C C . THR A 1 151 ? -8.889 -7.870 12.376 1.00 89.94 151 THR A C 1
ATOM 1196 O O . THR A 1 151 ? -9.170 -6.695 12.168 1.00 89.94 151 THR A O 1
ATOM 1199 N N . ILE A 1 152 ? -9.820 -8.812 12.575 1.00 93.25 152 ILE A N 1
ATOM 1200 C CA . ILE A 1 152 ? -11.264 -8.518 12.599 1.00 93.25 152 ILE A CA 1
ATOM 1201 C C . ILE A 1 152 ? -11.608 -7.538 13.718 1.00 93.25 152 ILE A C 1
ATOM 1203 O O . ILE A 1 152 ? -12.327 -6.576 13.484 1.00 93.25 152 ILE A O 1
ATOM 1207 N N . ARG A 1 153 ? -11.042 -7.707 14.920 1.00 89.25 153 ARG A N 1
ATOM 1208 C CA . ARG A 1 153 ? -11.241 -6.744 16.014 1.00 89.25 153 ARG A CA 1
ATOM 1209 C C . ARG A 1 153 ? -10.800 -5.335 15.615 1.00 89.25 153 ARG A C 1
ATOM 1211 O O . ARG A 1 153 ? -11.493 -4.372 15.911 1.00 89.25 153 ARG A O 1
ATOM 1218 N N . MET A 1 154 ? -9.657 -5.217 14.941 1.00 88.62 154 MET A N 1
ATOM 1219 C CA . MET A 1 154 ? -9.164 -3.928 14.447 1.00 88.62 154 MET A CA 1
ATOM 1220 C C . MET A 1 154 ? -10.038 -3.355 13.327 1.00 88.62 154 MET A C 1
ATOM 1222 O O . MET A 1 154 ? -10.198 -2.142 13.266 1.00 88.62 154 MET A O 1
ATOM 1226 N N . ALA A 1 155 ? -10.602 -4.205 12.468 1.00 91.12 155 ALA A N 1
ATOM 1227 C CA . ALA A 1 155 ? -11.548 -3.790 11.438 1.00 91.12 155 ALA A CA 1
ATOM 1228 C C . ALA A 1 155 ? -12.862 -3.277 12.047 1.00 91.12 155 ALA A C 1
ATOM 1230 O O . ALA A 1 155 ? -13.319 -2.205 11.676 1.00 91.12 155 ALA A O 1
ATOM 1231 N N . ILE A 1 156 ? -13.412 -3.977 13.045 1.00 90.81 156 ILE A N 1
ATOM 1232 C CA . ILE A 1 156 ? -14.606 -3.539 13.782 1.00 90.81 156 ILE A CA 1
ATOM 1233 C C . ILE A 1 156 ? -14.357 -2.188 14.456 1.00 90.81 156 ILE A C 1
ATOM 1235 O O . ILE A 1 156 ? -15.167 -1.288 14.306 1.00 90.81 156 ILE A O 1
ATOM 1239 N N . ILE A 1 157 ? -13.223 -2.004 15.141 1.00 87.25 157 ILE A N 1
ATOM 1240 C CA . ILE A 1 157 ? -12.887 -0.715 15.779 1.00 87.25 157 ILE A CA 1
ATOM 1241 C C . ILE A 1 157 ? -12.823 0.426 14.752 1.00 87.25 157 ILE A C 1
ATOM 1243 O O . ILE A 1 157 ? -13.268 1.536 15.040 1.00 87.25 157 ILE A O 1
ATOM 1247 N N . ASN A 1 158 ? -12.292 0.156 13.557 1.00 88.94 158 ASN A N 1
ATOM 1248 C CA . ASN A 1 158 ? -12.264 1.131 12.471 1.00 88.94 158 ASN A CA 1
ATOM 1249 C C . ASN A 1 158 ? -13.681 1.471 11.977 1.00 88.94 158 ASN A C 1
ATOM 1251 O O . ASN A 1 158 ? -14.012 2.644 11.867 1.00 88.94 158 ASN A O 1
ATOM 1255 N N . LEU A 1 159 ? -14.533 0.464 11.761 1.00 88.81 159 LEU A N 1
ATOM 1256 C CA . LEU A 1 159 ? -15.933 0.673 11.380 1.00 88.81 159 LEU A CA 1
ATOM 1257 C C . LEU A 1 159 ? -16.729 1.427 12.452 1.00 88.81 159 LEU A C 1
ATOM 1259 O O . LEU A 1 159 ? -17.554 2.260 12.098 1.00 88.81 159 LEU A O 1
ATOM 1263 N N . VAL A 1 160 ? -16.445 1.187 13.736 1.00 88.62 160 VAL A N 1
ATOM 1264 C CA . VAL A 1 160 ? -17.039 1.947 14.848 1.00 88.62 160 VAL A CA 1
ATOM 1265 C C . VAL A 1 160 ? -16.584 3.400 14.830 1.00 88.62 160 VAL A C 1
ATOM 1267 O O . VAL A 1 160 ? -17.381 4.310 15.014 1.00 88.62 160 VAL A O 1
ATOM 1270 N N . SER A 1 161 ? -15.301 3.637 14.560 1.00 83.62 161 SER A N 1
ATOM 1271 C CA . SER A 1 161 ? -14.763 4.998 14.466 1.00 83.62 161 SER A CA 1
ATOM 1272 C C . SER A 1 161 ? -15.357 5.758 13.271 1.00 83.62 161 SER A C 1
ATOM 1274 O O . SER A 1 161 ? -15.549 6.964 13.352 1.00 83.62 161 SER A O 1
ATOM 1276 N N . ASN A 1 162 ? -15.707 5.050 12.195 1.00 84.50 162 ASN A N 1
ATOM 1277 C CA . ASN A 1 162 ? -16.381 5.615 11.025 1.00 84.50 162 ASN A CA 1
ATOM 1278 C C . ASN A 1 162 ? -17.912 5.717 11.177 1.00 84.50 162 ASN A C 1
ATOM 1280 O O . ASN A 1 162 ? -18.559 6.150 10.234 1.00 84.50 162 ASN A O 1
ATOM 1284 N N . GLY A 1 163 ? -18.497 5.301 12.309 1.00 84.62 163 GLY A N 1
ATOM 1285 C CA . GLY A 1 163 ? -19.945 5.374 12.560 1.00 84.62 163 GLY A CA 1
ATOM 1286 C C . GLY A 1 163 ? -20.796 4.272 11.913 1.00 84.62 163 GLY A C 1
ATOM 1287 O O . GLY A 1 163 ? -22.009 4.269 12.076 1.00 84.62 163 GLY A O 1
ATOM 1288 N N . ILE A 1 164 ? -20.180 3.303 11.228 1.00 88.75 164 ILE A N 1
ATOM 1289 C CA . ILE A 1 164 ? -20.902 2.207 10.557 1.00 88.75 164 ILE A CA 1
ATOM 1290 C C . ILE A 1 164 ? -21.422 1.187 11.579 1.00 88.75 164 ILE A C 1
ATOM 1292 O O . ILE A 1 164 ? -22.505 0.627 11.419 1.00 88.75 164 ILE A O 1
ATOM 1296 N N . LEU A 1 165 ? -20.642 0.929 12.630 1.00 90.31 165 LEU A N 1
ATOM 1297 C CA . LEU A 1 165 ? -20.998 0.013 13.712 1.00 90.31 165 LEU A CA 1
ATOM 1298 C C . LEU A 1 165 ? -21.066 0.764 15.039 1.00 90.31 165 LEU A C 1
ATOM 1300 O O . LEU A 1 165 ? -20.220 1.611 15.297 1.00 90.31 165 LEU A O 1
ATOM 1304 N N . ASP A 1 166 ? -21.947 0.347 15.940 1.00 89.00 166 ASP A N 1
ATOM 1305 C CA . ASP A 1 166 ? -21.916 0.787 17.333 1.00 89.00 166 ASP A CA 1
ATOM 1306 C C . ASP A 1 166 ? -21.684 -0.368 18.290 1.00 89.00 166 ASP A C 1
ATOM 1308 O O . ASP A 1 166 ? -22.024 -1.529 18.048 1.00 89.00 166 ASP A O 1
ATOM 1312 N N . LYS A 1 167 ? -21.083 -0.037 19.431 1.00 86.88 167 LYS A N 1
ATOM 1313 C CA . LYS A 1 167 ? -20.966 -0.970 20.543 1.00 86.88 167 LYS A CA 1
ATOM 1314 C C . LYS A 1 167 ? -22.231 -0.881 21.393 1.00 86.88 167 LYS A C 1
ATOM 1316 O O . LYS A 1 167 ? -22.449 0.123 22.064 1.00 86.88 167 LYS A O 1
ATOM 1321 N N . TYR A 1 168 ? -23.001 -1.963 21.429 1.00 85.56 168 TYR A N 1
ATOM 1322 C CA . TYR A 1 168 ? -24.176 -2.101 22.283 1.00 85.56 168 TYR A CA 1
ATOM 1323 C C . TYR A 1 168 ? -23.952 -3.226 23.298 1.00 85.56 168 TYR A C 1
ATOM 1325 O O . TYR A 1 168 ? -23.828 -4.399 22.937 1.00 85.56 168 TYR A O 1
ATOM 1333 N N . GLU A 1 169 ? -23.867 -2.865 24.580 1.00 81.88 169 GLU A N 1
ATOM 1334 C CA . GLU A 1 169 ? -23.534 -3.777 25.683 1.00 81.88 169 GLU A CA 1
ATOM 1335 C C . GLU A 1 169 ? -22.225 -4.558 25.422 1.00 81.88 169 GLU A C 1
ATOM 1337 O O . GLU A 1 169 ? -21.125 -3.993 25.437 1.00 81.88 169 GLU A O 1
ATOM 1342 N N . ASN A 1 170 ? -22.343 -5.867 25.174 1.00 81.94 170 ASN A N 1
ATOM 1343 C CA . ASN A 1 170 ? -21.241 -6.786 24.900 1.00 81.94 170 ASN A CA 1
ATOM 1344 C C . ASN A 1 170 ? -21.209 -7.267 23.436 1.00 81.94 170 ASN A C 1
ATOM 1346 O O . ASN A 1 170 ? -20.505 -8.223 23.111 1.00 81.94 170 ASN A O 1
ATOM 1350 N N . SER A 1 171 ? -21.995 -6.635 22.560 1.00 86.19 171 SER A N 1
ATOM 1351 C CA . SER A 1 171 ? -22.091 -6.943 21.131 1.00 86.19 171 SER A CA 1
ATOM 1352 C C . SER A 1 171 ? -21.874 -5.687 20.285 1.00 86.19 171 SER A C 1
ATOM 1354 O O . SER A 1 171 ? -21.868 -4.565 20.790 1.00 86.19 171 SER A O 1
ATOM 1356 N N . PHE A 1 172 ? -21.658 -5.881 18.989 1.00 89.25 172 PHE A N 1
ATOM 1357 C CA . PHE A 1 172 ? -21.630 -4.787 18.021 1.00 89.25 172 PHE A CA 1
ATOM 1358 C C . PHE A 1 172 ? -22.916 -4.837 17.211 1.00 89.25 172 PHE A C 1
ATOM 1360 O O . PHE A 1 172 ? -23.377 -5.933 16.896 1.00 89.25 172 PHE A O 1
ATOM 1367 N N . ILE A 1 173 ? -23.486 -3.681 16.908 1.00 90.50 173 ILE A N 1
ATOM 1368 C CA . ILE A 1 173 ? -24.674 -3.547 16.069 1.00 90.50 173 ILE A CA 1
ATOM 1369 C C . ILE A 1 173 ? -24.339 -2.732 14.831 1.00 90.50 173 ILE A C 1
ATOM 1371 O O . ILE A 1 173 ? -23.415 -1.916 14.859 1.00 90.50 173 ILE A O 1
ATOM 1375 N N . LEU A 1 174 ? -25.072 -2.971 13.750 1.00 89.75 174 LEU A N 1
ATOM 1376 C CA . LEU A 1 174 ? -25.001 -2.120 12.572 1.00 89.75 174 LEU A CA 1
ATOM 1377 C C . LEU A 1 174 ? -25.751 -0.811 12.843 1.00 89.75 174 LEU A C 1
ATOM 1379 O O . LEU A 1 174 ? -26.927 -0.852 13.192 1.00 89.75 174 LEU A O 1
ATOM 1383 N N . SER A 1 175 ? -25.084 0.328 12.685 1.00 87.06 175 SER A N 1
ATOM 1384 C CA . SER A 1 175 ? -25.685 1.654 12.901 1.00 87.06 175 SER A CA 1
ATOM 1385 C C . SER A 1 175 ? -26.057 2.334 11.592 1.00 87.06 175 SER A C 1
ATOM 1387 O O . SER A 1 175 ? -27.072 3.019 11.518 1.00 87.06 175 SER A O 1
ATOM 1389 N N . GLU A 1 176 ? -25.277 2.092 10.541 1.00 83.31 176 GLU A N 1
ATOM 1390 C CA . GLU A 1 176 ? -25.504 2.638 9.207 1.00 83.31 176 GLU A CA 1
ATOM 1391 C C . GLU A 1 176 ? -25.486 1.504 8.179 1.00 83.31 176 GLU A C 1
ATOM 1393 O O . GLU A 1 176 ? -24.517 0.748 8.093 1.00 83.31 176 GLU A O 1
ATOM 1398 N N . ALA A 1 177 ? -26.566 1.367 7.404 1.00 75.56 177 ALA A N 1
ATOM 1399 C CA . ALA A 1 177 ? -26.686 0.348 6.355 1.00 75.56 177 ALA A CA 1
ATOM 1400 C C . ALA A 1 177 ? -26.195 0.839 4.978 1.00 75.56 177 ALA A C 1
ATOM 1402 O O . ALA A 1 177 ? -25.867 0.033 4.104 1.00 75.56 177 ALA A O 1
ATOM 1403 N N . GLU A 1 178 ? -26.085 2.155 4.781 1.00 78.38 178 GLU A N 1
ATOM 1404 C CA . GLU A 1 178 ? -25.669 2.766 3.516 1.00 78.38 178 GLU A CA 1
ATOM 1405 C C . GLU A 1 178 ? -24.171 3.104 3.505 1.00 78.38 178 GLU A C 1
ATOM 1407 O O . GLU A 1 178 ? -23.765 4.257 3.561 1.00 78.38 178 GLU A O 1
ATOM 1412 N N . PHE A 1 179 ? -23.313 2.088 3.384 1.00 81.56 179 PHE A N 1
ATOM 1413 C CA . PHE A 1 179 ? -21.865 2.292 3.227 1.00 81.56 179 PHE A CA 1
ATOM 1414 C C . PHE A 1 179 ? -21.343 1.770 1.884 1.00 81.56 179 PHE A C 1
ATOM 1416 O O . PHE A 1 179 ? -21.791 0.749 1.357 1.00 81.56 179 PHE A O 1
ATOM 1423 N N . ALA A 1 180 ? -20.345 2.447 1.311 1.00 77.81 180 ALA A N 1
ATOM 1424 C CA . ALA A 1 180 ? -19.658 1.981 0.108 1.00 77.81 180 ALA A CA 1
ATOM 1425 C C . ALA A 1 180 ? -18.706 0.813 0.434 1.00 77.81 180 ALA A C 1
ATOM 1427 O O . ALA A 1 180 ? -17.963 0.856 1.420 1.00 77.81 180 ALA A O 1
ATOM 1428 N N . VAL A 1 181 ? -18.734 -0.225 -0.409 1.00 76.31 181 VAL A N 1
ATOM 1429 C CA . VAL A 1 181 ? -17.759 -1.326 -0.381 1.00 76.31 181 VAL A CA 1
ATOM 1430 C C . VAL A 1 181 ? -16.747 -1.058 -1.476 1.00 76.31 181 VAL A C 1
ATOM 1432 O O . VAL A 1 181 ? -17.105 -1.018 -2.654 1.00 76.31 181 VAL A O 1
ATOM 1435 N N . GLU A 1 182 ? -15.489 -0.887 -1.096 1.00 75.31 182 GLU A N 1
ATOM 1436 C CA . GLU A 1 182 ? -14.401 -0.750 -2.051 1.00 75.31 182 GLU A CA 1
ATOM 1437 C C . GLU A 1 182 ? -13.801 -2.125 -2.345 1.00 75.31 182 GLU A C 1
ATOM 1439 O O . GLU A 1 182 ? -13.476 -2.902 -1.444 1.00 75.31 182 GLU A O 1
ATOM 1444 N N . VAL A 1 183 ? -13.596 -2.440 -3.627 1.00 69.50 183 VAL A N 1
ATOM 1445 C CA . VAL A 1 183 ? -12.852 -3.645 -4.017 1.00 69.50 183 VAL A CA 1
ATOM 1446 C C . VAL A 1 183 ? -11.364 -3.394 -3.770 1.00 69.50 183 VAL A C 1
ATOM 1448 O O . VAL A 1 183 ? -10.604 -3.027 -4.669 1.00 69.50 183 VAL A O 1
ATOM 1451 N N . VAL A 1 184 ? -10.933 -3.572 -2.522 1.00 67.25 184 VAL A N 1
ATOM 1452 C CA . VAL A 1 184 ? -9.527 -3.430 -2.142 1.00 67.25 184 VAL A CA 1
ATOM 1453 C C . VAL A 1 184 ? -8.800 -4.735 -2.433 1.00 67.25 184 VAL A C 1
ATOM 1455 O O . VAL A 1 184 ? -8.903 -5.722 -1.711 1.00 67.25 184 VAL A O 1
ATOM 1458 N N . GLN A 1 185 ? -8.021 -4.734 -3.511 1.00 67.12 185 GLN A N 1
ATOM 1459 C CA . GLN A 1 185 ? -7.039 -5.782 -3.763 1.00 67.12 185 GLN A CA 1
ATOM 1460 C C . GLN A 1 185 ? -5.794 -5.527 -2.911 1.00 67.12 185 GLN A C 1
ATOM 1462 O O . GLN A 1 185 ? -5.348 -4.383 -2.780 1.00 67.12 185 GLN A O 1
ATOM 1467 N N . ALA A 1 186 ? -5.213 -6.593 -2.355 1.00 69.00 186 ALA A N 1
ATOM 1468 C CA . ALA A 1 186 ? -3.940 -6.528 -1.648 1.00 69.00 186 ALA A CA 1
ATOM 1469 C C . ALA A 1 186 ? -2.821 -6.178 -2.639 1.00 69.00 186 ALA A C 1
ATOM 1471 O O . ALA A 1 186 ? -2.199 -7.061 -3.221 1.00 69.00 186 ALA A O 1
ATOM 1472 N N . ARG A 1 187 ? -2.601 -4.880 -2.853 1.00 75.19 187 ARG A N 1
ATOM 1473 C CA . ARG A 1 187 ? -1.606 -4.375 -3.797 1.00 75.19 187 ARG A CA 1
ATOM 1474 C C . ARG A 1 187 ? -0.333 -4.005 -3.076 1.00 75.19 187 ARG A C 1
ATOM 1476 O O . ARG A 1 187 ? -0.357 -3.317 -2.046 1.00 75.19 187 ARG A O 1
ATOM 1483 N N . THR A 1 188 ? 0.794 -4.419 -3.639 1.00 83.88 188 THR A N 1
ATOM 1484 C CA . THR A 1 188 ? 2.093 -3.999 -3.118 1.00 83.88 188 THR A CA 1
ATOM 1485 C C . THR A 1 188 ? 2.270 -2.486 -3.280 1.00 83.88 188 THR A C 1
ATOM 1487 O O . THR A 1 188 ? 1.648 -1.843 -4.128 1.00 83.88 188 THR A O 1
ATOM 1490 N N . LEU A 1 189 ? 3.144 -1.883 -2.465 1.00 82.75 189 LEU A N 1
ATOM 1491 C CA . LEU A 1 189 ? 3.490 -0.466 -2.635 1.00 82.75 189 LEU A CA 1
ATOM 1492 C C . LEU A 1 189 ? 4.028 -0.192 -4.050 1.00 82.75 189 LEU A C 1
ATOM 1494 O O . LEU A 1 189 ? 3.758 0.860 -4.616 1.00 82.75 189 LEU A O 1
ATOM 1498 N N . VAL A 1 190 ? 4.764 -1.148 -4.624 1.00 87.25 190 VAL A N 1
ATOM 1499 C CA . VAL A 1 190 ? 5.312 -1.042 -5.981 1.00 87.25 190 VAL A CA 1
ATOM 1500 C C . VAL A 1 190 ? 4.191 -0.977 -7.018 1.00 87.25 190 VAL A C 1
ATOM 1502 O O . VAL A 1 190 ? 4.227 -0.091 -7.864 1.00 87.25 190 VAL A O 1
ATOM 1505 N N . GLU A 1 191 ? 3.166 -1.826 -6.911 1.00 86.56 191 GLU A N 1
ATOM 1506 C CA . GLU A 1 191 ? 2.017 -1.813 -7.828 1.00 86.56 191 GLU A CA 1
ATOM 1507 C C . GLU A 1 191 ? 1.221 -0.508 -7.762 1.00 86.56 191 GLU A C 1
ATOM 1509 O O . GLU A 1 191 ? 0.850 0.039 -8.801 1.00 86.56 191 GLU A O 1
ATOM 1514 N N . LYS A 1 192 ? 0.973 0.026 -6.556 1.00 85.94 192 LYS A N 1
ATOM 1515 C CA . LYS A 1 192 ? 0.274 1.315 -6.399 1.00 85.94 192 LYS A CA 1
ATOM 1516 C C . LYS A 1 192 ? 1.051 2.449 -7.074 1.00 85.94 192 LYS A C 1
ATOM 1518 O O . LYS A 1 192 ? 0.490 3.196 -7.882 1.00 85.94 192 LYS A O 1
ATOM 1523 N N . VAL A 1 193 ? 2.362 2.493 -6.829 1.00 89.19 193 VAL A N 1
ATOM 1524 C CA . VAL A 1 193 ? 3.262 3.481 -7.432 1.00 89.19 193 VAL A CA 1
ATOM 1525 C C . VAL A 1 193 ? 3.322 3.300 -8.948 1.00 89.19 193 VAL A C 1
ATOM 1527 O O . VAL A 1 193 ? 3.279 4.293 -9.671 1.00 89.19 193 VAL A O 1
ATOM 1530 N N . ALA A 1 194 ? 3.364 2.062 -9.449 1.00 90.12 194 ALA A N 1
ATOM 1531 C CA . ALA A 1 194 ? 3.353 1.757 -10.879 1.00 90.12 194 ALA A CA 1
ATOM 1532 C C . ALA A 1 194 ? 2.063 2.247 -11.551 1.00 90.12 194 ALA A C 1
ATOM 1534 O O . ALA A 1 194 ? 2.131 2.946 -12.559 1.00 90.12 194 ALA A O 1
ATOM 1535 N N . GLN A 1 195 ? 0.893 1.996 -10.959 1.00 88.75 195 GLN A N 1
ATOM 1536 C CA . GLN A 1 195 ? -0.394 2.475 -11.482 1.00 88.75 195 GLN A CA 1
ATOM 1537 C C . GLN A 1 195 ? -0.487 4.002 -11.512 1.00 88.75 195 GLN A C 1
ATOM 1539 O O . GLN A 1 195 ? -1.050 4.591 -12.437 1.00 88.75 195 GLN A O 1
ATOM 1544 N N . ARG A 1 196 ? 0.049 4.681 -10.495 1.00 88.12 196 ARG A N 1
ATOM 1545 C CA . ARG A 1 196 ? 0.072 6.146 -10.475 1.00 88.12 196 ARG A CA 1
ATOM 1546 C C . ARG A 1 196 ? 1.084 6.713 -11.464 1.00 88.12 196 ARG A C 1
ATOM 1548 O O . ARG A 1 196 ? 0.786 7.711 -12.116 1.00 88.12 196 ARG A O 1
ATOM 1555 N N . LEU A 1 197 ? 2.245 6.075 -11.597 1.00 90.19 197 LEU A N 1
ATOM 1556 C CA . LEU A 1 197 ? 3.248 6.425 -12.596 1.00 90.19 197 LEU A CA 1
ATOM 1557 C C . LEU A 1 197 ? 2.684 6.244 -14.009 1.00 90.19 197 LEU A C 1
ATOM 1559 O O . LEU A 1 197 ? 2.837 7.151 -14.818 1.00 90.19 197 LEU A O 1
ATOM 1563 N N . LYS A 1 198 ? 1.948 5.159 -14.270 1.00 90.50 198 LYS A N 1
ATOM 1564 C CA . LYS A 1 198 ? 1.219 4.922 -15.522 1.00 90.50 198 LYS A CA 1
ATOM 1565 C C . LYS A 1 198 ? 0.237 6.055 -15.832 1.00 90.50 198 LYS A C 1
ATOM 1567 O O . LYS A 1 198 ? 0.388 6.717 -16.852 1.00 90.50 198 LYS A O 1
ATOM 1572 N N . ARG A 1 199 ? -0.666 6.383 -14.898 1.00 89.75 199 ARG A N 1
ATOM 1573 C CA . ARG A 1 199 ? -1.599 7.523 -15.046 1.00 89.75 199 ARG A CA 1
ATOM 1574 C C . ARG A 1 199 ? -0.884 8.859 -15.260 1.00 89.75 199 ARG A C 1
ATOM 1576 O O . ARG A 1 199 ? -1.396 9.742 -15.941 1.00 89.75 199 ARG A O 1
ATOM 1583 N N . TYR A 1 200 ? 0.275 9.047 -14.633 1.00 89.44 200 TYR A N 1
ATOM 1584 C CA . TYR A 1 200 ? 1.084 10.250 -14.810 1.00 89.44 200 TYR A CA 1
ATOM 1585 C C . TYR A 1 200 ? 1.720 10.312 -16.205 1.00 89.44 200 TYR A C 1
ATOM 1587 O O . TYR A 1 200 ? 1.709 11.374 -16.824 1.00 89.44 200 TYR A O 1
ATOM 1595 N N . ILE A 1 201 ? 2.228 9.183 -16.703 1.00 88.12 201 ILE A N 1
ATOM 1596 C CA . ILE A 1 201 ? 2.773 9.054 -18.056 1.00 88.12 201 ILE A CA 1
ATOM 1597 C C . ILE A 1 201 ? 1.696 9.387 -19.087 1.00 88.12 201 ILE A C 1
ATOM 1599 O O . ILE A 1 201 ? 1.898 10.300 -19.878 1.00 88.12 201 ILE A O 1
ATOM 1603 N N . GLU A 1 202 ? 0.534 8.738 -18.996 1.00 86.00 202 GLU A N 1
ATOM 1604 C CA . GLU A 1 202 ? -0.594 8.915 -19.923 1.00 86.00 202 GLU A CA 1
ATOM 1605 C C . GLU A 1 202 ? -1.078 10.370 -20.013 1.00 86.00 202 GLU A C 1
ATOM 1607 O O . GLU A 1 202 ? -1.496 10.825 -21.072 1.00 86.00 202 GLU A O 1
ATOM 1612 N N . LYS A 1 203 ? -1.018 11.118 -18.904 1.00 87.31 203 LYS A N 1
ATOM 1613 C CA . LYS A 1 203 ? -1.476 12.515 -18.861 1.00 87.31 203 LYS A CA 1
ATOM 1614 C C . LYS A 1 203 ? -0.439 13.529 -19.328 1.00 87.31 203 LYS A C 1
ATOM 1616 O O . LYS A 1 203 ? -0.816 14.631 -19.707 1.00 87.31 203 LYS A O 1
ATOM 1621 N N . THR A 1 204 ? 0.850 13.237 -19.165 1.00 87.75 204 THR A N 1
ATOM 1622 C CA . THR A 1 204 ? 1.917 14.250 -19.284 1.00 87.75 204 THR A CA 1
ATOM 1623 C C . THR A 1 204 ? 2.864 14.001 -20.452 1.00 87.75 204 THR A C 1
ATOM 1625 O O . THR A 1 204 ? 3.435 14.966 -20.948 1.00 87.75 204 THR A O 1
ATOM 1628 N N . TYR A 1 205 ? 3.038 12.753 -20.890 1.00 84.62 205 TYR A N 1
ATOM 1629 C CA . TYR A 1 205 ? 4.048 12.387 -21.882 1.00 84.62 205 TYR A CA 1
ATOM 1630 C C . TYR A 1 205 ? 3.423 11.769 -23.121 1.00 84.62 205 TYR A C 1
ATOM 1632 O O . TYR A 1 205 ? 2.446 11.025 -23.046 1.00 84.62 205 TYR A O 1
ATOM 1640 N N . LYS A 1 206 ? 4.043 12.040 -24.267 1.00 82.12 206 LYS A N 1
ATOM 1641 C CA . LYS A 1 206 ? 3.734 11.362 -25.527 1.00 82.12 206 LYS A CA 1
ATOM 1642 C C . LYS A 1 206 ? 4.637 10.146 -25.724 1.00 82.12 206 LYS A C 1
ATOM 1644 O O . LYS A 1 206 ? 5.718 10.039 -25.142 1.00 82.12 206 LYS A O 1
ATOM 1649 N N . VAL A 1 207 ? 4.197 9.232 -26.583 1.00 79.62 207 VAL A N 1
ATOM 1650 C CA . VAL A 1 207 ? 5.012 8.101 -27.045 1.00 79.62 207 VAL A CA 1
ATOM 1651 C C . VAL A 1 207 ? 6.341 8.617 -27.609 1.00 79.62 207 VAL A C 1
ATOM 1653 O O . VAL A 1 207 ? 6.368 9.577 -28.376 1.00 79.62 207 VAL A O 1
ATOM 1656 N N . GLY A 1 208 ? 7.447 7.978 -27.225 1.00 75.19 208 GLY A N 1
ATOM 1657 C CA . GLY A 1 208 ? 8.805 8.340 -27.633 1.00 75.19 208 GLY A CA 1
ATOM 1658 C C . GLY A 1 208 ? 9.477 9.400 -26.755 1.00 75.19 208 GLY A C 1
ATOM 1659 O O . GLY A 1 208 ? 10.682 9.621 -26.886 1.00 75.19 208 GLY A O 1
ATOM 1660 N N . GLU A 1 209 ? 8.754 10.030 -25.825 1.00 78.94 209 GLU A N 1
ATOM 1661 C CA . GLU A 1 209 ? 9.345 11.009 -24.916 1.00 78.94 209 GLU A CA 1
ATOM 1662 C C . GLU A 1 209 ? 10.131 10.351 -23.779 1.00 78.94 209 GLU A C 1
ATOM 1664 O O . GLU A 1 209 ? 9.844 9.244 -23.308 1.00 78.94 209 GLU A O 1
ATOM 1669 N N . LYS A 1 210 ? 11.157 11.072 -23.321 1.00 81.56 210 LYS A N 1
ATOM 1670 C CA . LYS A 1 210 ? 12.041 10.623 -22.252 1.00 81.56 210 LYS A CA 1
ATOM 1671 C C . LYS A 1 210 ? 11.463 10.975 -20.885 1.00 81.56 210 LYS A C 1
ATOM 1673 O O . LYS A 1 210 ? 11.210 12.140 -20.579 1.00 81.56 210 LYS A O 1
ATOM 1678 N N . LEU A 1 211 ? 11.361 9.968 -20.026 1.00 86.81 211 LEU A N 1
ATOM 1679 C CA . LEU A 1 211 ? 10.987 10.145 -18.632 1.00 86.81 211 LEU A CA 1
ATOM 1680 C C . LEU A 1 211 ? 12.098 10.838 -17.822 1.00 86.81 211 LEU A C 1
ATOM 1682 O O . LEU A 1 211 ? 13.291 10.630 -18.077 1.00 86.81 211 LEU A O 1
ATOM 1686 N N . PRO A 1 212 ? 11.728 11.615 -16.786 1.00 87.88 212 PRO A N 1
ATOM 1687 C CA . PRO A 1 212 ? 12.680 12.161 -15.831 1.00 87.88 212 PRO A CA 1
ATOM 1688 C C . PRO A 1 212 ? 13.488 11.061 -15.136 1.00 87.88 212 PRO A C 1
ATOM 1690 O O . PRO A 1 212 ? 13.064 9.911 -15.035 1.00 87.88 212 PRO A O 1
ATOM 1693 N N . ALA A 1 213 ? 14.642 11.434 -14.580 1.00 87.44 213 ALA A N 1
ATOM 1694 C CA . ALA A 1 213 ? 15.453 10.514 -13.791 1.00 87.44 213 ALA A CA 1
ATOM 1695 C C . ALA A 1 213 ? 14.668 9.935 -12.597 1.00 87.44 213 ALA A C 1
ATOM 1697 O O . ALA A 1 213 ? 13.876 10.633 -11.957 1.00 87.44 213 ALA A O 1
ATOM 1698 N N . ASN A 1 214 ? 14.961 8.682 -12.228 1.00 89.31 214 ASN A N 1
ATOM 1699 C CA . ASN A 1 214 ? 14.294 7.991 -11.116 1.00 89.31 214 ASN A CA 1
ATOM 1700 C C . ASN A 1 214 ? 14.381 8.760 -9.787 1.00 89.31 214 ASN A C 1
ATOM 1702 O O . ASN A 1 214 ? 13.484 8.655 -8.959 1.00 89.31 214 ASN A O 1
ATOM 1706 N N . THR A 1 215 ? 15.431 9.559 -9.581 1.00 88.44 215 THR A N 1
ATOM 1707 C CA . THR A 1 215 ? 15.586 10.427 -8.403 1.00 88.44 215 THR A CA 1
ATOM 1708 C C . THR A 1 215 ? 14.572 11.572 -8.382 1.00 88.44 215 THR A C 1
ATOM 1710 O O . THR A 1 215 ? 14.007 11.870 -7.331 1.00 88.44 215 THR A O 1
ATOM 1713 N N . ALA A 1 216 ? 14.299 12.190 -9.533 1.00 88.81 216 ALA A N 1
ATOM 1714 C CA . ALA A 1 216 ? 13.290 13.237 -9.668 1.00 88.81 216 ALA A CA 1
ATOM 1715 C C . ALA A 1 216 ? 11.878 12.662 -9.484 1.00 88.81 216 ALA A C 1
ATOM 1717 O O . ALA A 1 216 ? 11.072 13.224 -8.742 1.00 88.81 216 ALA A O 1
ATOM 1718 N N . LEU A 1 217 ? 11.608 11.496 -10.081 1.00 89.12 217 LEU A N 1
ATOM 1719 C CA . LEU A 1 217 ? 10.356 10.765 -9.873 1.00 89.12 217 LEU A CA 1
ATOM 1720 C C . LEU A 1 217 ? 10.179 10.380 -8.394 1.00 89.12 217 LEU A C 1
ATOM 1722 O O . LEU A 1 217 ? 9.111 10.600 -7.834 1.00 89.12 217 LEU A O 1
ATOM 1726 N N . ALA A 1 218 ? 11.230 9.907 -7.721 1.00 89.00 218 ALA A N 1
ATOM 1727 C CA . ALA A 1 218 ? 11.173 9.545 -6.303 1.00 89.00 218 ALA A CA 1
ATOM 1728 C C . ALA A 1 218 ? 10.803 10.736 -5.412 1.00 89.00 218 ALA A C 1
ATOM 1730 O O . ALA A 1 218 ? 9.939 10.610 -4.543 1.00 89.00 218 ALA A O 1
ATOM 1731 N N . LYS A 1 219 ? 11.387 11.914 -5.675 1.00 86.50 219 LYS A N 1
ATOM 1732 C CA . LYS A 1 219 ? 11.012 13.159 -4.987 1.00 86.50 219 LYS A CA 1
ATOM 1733 C C . LYS A 1 219 ? 9.550 13.525 -5.250 1.00 86.50 219 LYS A C 1
ATOM 1735 O O . LYS A 1 219 ? 8.833 13.855 -4.309 1.00 86.50 219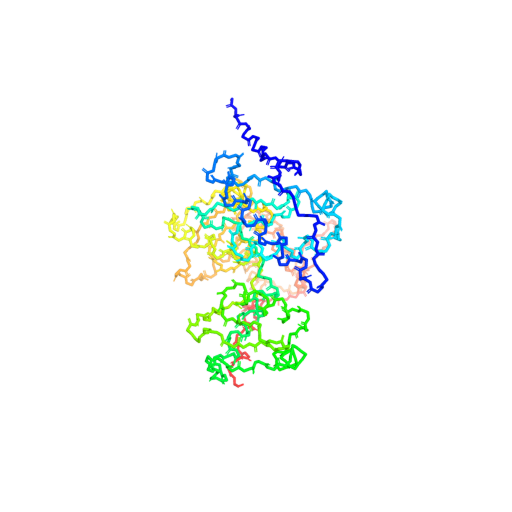 LYS A O 1
ATOM 1740 N N . LYS A 1 220 ? 9.095 13.420 -6.503 1.00 86.44 220 LYS A N 1
ATOM 1741 C CA . LYS A 1 220 ? 7.722 13.768 -6.899 1.00 86.44 220 LYS A CA 1
ATOM 1742 C C 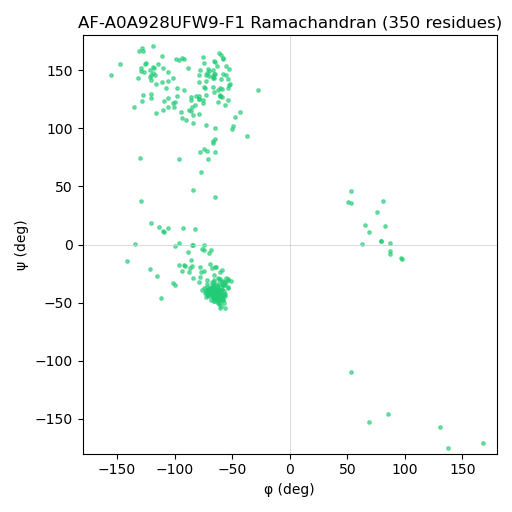. LYS A 1 220 ? 6.674 12.866 -6.245 1.00 86.44 220 LYS A C 1
ATOM 1744 O O . LYS A 1 220 ? 5.691 13.362 -5.704 1.00 86.44 220 LYS A O 1
ATOM 1749 N N . PHE A 1 221 ? 6.896 11.556 -6.277 1.00 84.81 221 PHE A N 1
ATOM 1750 C CA . PHE A 1 221 ? 5.987 10.562 -5.703 1.00 84.81 221 PHE A CA 1
ATOM 1751 C C . PHE A 1 221 ? 6.214 10.333 -4.201 1.00 84.81 221 PHE A C 1
ATOM 1753 O O . PHE A 1 221 ? 5.493 9.548 -3.598 1.00 84.81 221 PHE A O 1
ATOM 1760 N N . LYS A 1 222 ? 7.188 11.019 -3.582 1.00 83.75 222 LYS A N 1
ATOM 1761 C CA . LYS A 1 222 ? 7.551 10.895 -2.158 1.00 83.75 222 LYS A CA 1
ATOM 1762 C C . LYS A 1 222 ? 7.839 9.450 -1.716 1.00 83.75 222 LYS A C 1
ATOM 1764 O O . LYS A 1 222 ? 7.558 9.073 -0.579 1.00 83.75 222 LYS A O 1
ATOM 1769 N N . VAL A 1 223 ? 8.441 8.652 -2.595 1.00 85.38 223 VAL A N 1
ATOM 1770 C CA . VAL A 1 223 ? 8.819 7.252 -2.329 1.00 85.38 223 VAL A CA 1
ATOM 1771 C C . VAL A 1 223 ? 10.328 7.055 -2.448 1.00 85.38 223 VAL A C 1
ATOM 1773 O O . VAL A 1 223 ? 11.060 7.940 -2.890 1.00 85.38 223 VAL A O 1
ATOM 1776 N N . SER A 1 224 ? 10.821 5.882 -2.047 1.00 85.50 224 SER A N 1
ATOM 1777 C CA . SER A 1 224 ? 12.238 5.558 -2.214 1.00 85.50 224 SER A CA 1
ATOM 1778 C C . SER A 1 224 ? 12.610 5.420 -3.696 1.00 85.50 224 SER A C 1
ATOM 1780 O O . SER A 1 224 ? 11.802 4.979 -4.517 1.00 85.50 224 SER A O 1
ATOM 1782 N N . VAL A 1 225 ? 13.865 5.728 -4.040 1.00 87.62 225 VAL A N 1
ATOM 1783 C CA . VAL A 1 225 ? 14.386 5.544 -5.409 1.00 87.62 225 VAL A CA 1
ATOM 1784 C C . VAL A 1 225 ? 14.257 4.086 -5.861 1.00 87.62 225 VAL A C 1
ATOM 1786 O O . VAL A 1 225 ? 13.948 3.832 -7.022 1.00 87.62 225 VAL A O 1
ATOM 1789 N N . LYS A 1 226 ? 14.422 3.130 -4.937 1.00 88.62 226 LYS A N 1
ATOM 1790 C CA . LYS A 1 226 ? 14.234 1.700 -5.207 1.00 88.62 226 LYS A CA 1
ATOM 1791 C C . LYS A 1 226 ? 12.787 1.376 -5.587 1.00 88.62 226 LYS A C 1
ATOM 1793 O O . LYS A 1 226 ? 12.570 0.673 -6.561 1.00 88.62 226 LYS A O 1
ATOM 1798 N N . THR A 1 227 ? 11.809 1.947 -4.885 1.00 89.00 227 THR A N 1
ATOM 1799 C CA . THR A 1 227 ? 10.381 1.758 -5.192 1.00 89.00 227 THR A CA 1
ATOM 1800 C C . THR A 1 227 ? 10.036 2.272 -6.590 1.00 89.00 227 THR A C 1
ATOM 1802 O O . THR A 1 227 ? 9.361 1.571 -7.335 1.00 89.00 227 THR A O 1
ATOM 1805 N N . ILE A 1 228 ? 10.543 3.450 -6.982 1.00 93.25 228 ILE A N 1
ATOM 1806 C CA . ILE A 1 228 ? 10.389 3.946 -8.362 1.00 93.25 228 ILE A CA 1
ATOM 1807 C C . ILE A 1 228 ? 11.067 3.019 -9.356 1.00 93.25 228 ILE A C 1
ATOM 1809 O O . ILE A 1 228 ? 10.493 2.715 -10.391 1.00 93.25 228 ILE A O 1
ATOM 1813 N N . HIS A 1 229 ? 12.289 2.584 -9.061 1.00 90.06 229 HIS A N 1
ATOM 1814 C CA . HIS A 1 229 ? 13.022 1.695 -9.946 1.00 90.06 229 HIS A CA 1
ATOM 1815 C C . HIS A 1 229 ? 12.256 0.385 -10.190 1.00 90.06 229 HIS A C 1
ATOM 1817 O O . HIS A 1 229 ? 12.138 -0.053 -11.333 1.00 90.06 229 HIS A O 1
ATOM 1823 N N . ASP A 1 230 ? 11.705 -0.218 -9.137 1.00 89.31 230 ASP A N 1
ATOM 1824 C CA . ASP A 1 230 ? 10.918 -1.447 -9.236 1.00 89.31 230 ASP A CA 1
ATOM 1825 C C . ASP A 1 230 ? 9.584 -1.209 -9.963 1.00 89.31 230 ASP A C 1
ATOM 1827 O O . ASP A 1 230 ? 9.206 -2.021 -10.804 1.00 89.31 230 ASP A O 1
ATOM 1831 N N . ALA A 1 231 ? 8.932 -0.062 -9.745 1.00 91.94 231 ALA A N 1
ATOM 1832 C CA . ALA A 1 231 ? 7.721 0.328 -10.471 1.00 91.94 231 ALA A CA 1
ATOM 1833 C C . ALA A 1 231 ? 7.989 0.563 -11.970 1.00 91.94 231 ALA A C 1
ATOM 1835 O O . ALA A 1 231 ? 7.244 0.084 -12.817 1.00 91.94 231 ALA A O 1
ATOM 1836 N N . VAL A 1 232 ? 9.084 1.244 -12.323 1.00 90.12 23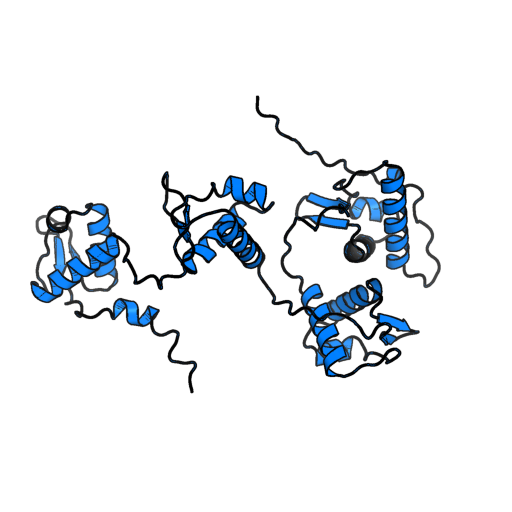2 VAL A N 1
ATOM 1837 C CA . VAL A 1 232 ? 9.517 1.432 -13.719 1.00 90.12 232 VAL A CA 1
ATOM 1838 C C . VAL A 1 232 ? 9.850 0.088 -14.364 1.00 90.12 232 VAL A C 1
ATOM 1840 O O . VAL A 1 232 ? 9.482 -0.147 -15.511 1.00 90.12 232 VAL A O 1
ATOM 1843 N N . ARG A 1 233 ? 10.514 -0.816 -13.632 1.00 86.31 233 ARG A N 1
ATOM 1844 C CA . ARG A 1 233 ? 10.794 -2.176 -14.106 1.00 86.31 233 ARG A CA 1
ATOM 1845 C C . ARG A 1 233 ? 9.500 -2.947 -14.364 1.00 86.31 233 ARG A C 1
ATOM 1847 O O . ARG A 1 233 ? 9.424 -3.645 -15.367 1.00 86.31 233 ARG A O 1
ATOM 1854 N N . GLN A 1 234 ? 8.506 -2.828 -13.487 1.00 87.19 234 GLN A N 1
ATOM 1855 C CA . GLN A 1 234 ? 7.193 -3.438 -13.684 1.00 87.19 234 GLN A CA 1
ATOM 1856 C C . GLN A 1 234 ? 6.509 -2.889 -14.944 1.00 87.19 234 GLN A C 1
ATOM 1858 O O . GLN A 1 234 ? 6.157 -3.671 -15.817 1.00 87.19 234 GLN A O 1
ATOM 1863 N N . LEU A 1 235 ? 6.426 -1.565 -15.104 1.00 88.12 235 LEU A N 1
ATOM 1864 C CA . LEU A 1 235 ? 5.840 -0.949 -16.302 1.00 88.12 235 LEU A CA 1
ATOM 1865 C C . LEU A 1 235 ? 6.612 -1.284 -17.588 1.00 88.12 235 LEU A C 1
ATOM 1867 O O . LEU A 1 235 ? 6.031 -1.337 -18.667 1.00 88.12 235 LEU A O 1
ATOM 1871 N N . SER A 1 236 ? 7.922 -1.521 -17.488 1.00 84.50 236 SER A N 1
ATOM 1872 C CA . SER A 1 236 ? 8.730 -1.974 -18.620 1.00 84.50 236 SER A CA 1
ATOM 1873 C C . SER A 1 236 ? 8.427 -3.422 -19.005 1.00 84.50 236 SER A C 1
ATOM 1875 O O . SER A 1 236 ? 8.339 -3.720 -20.191 1.00 84.50 236 SER A O 1
ATOM 1877 N N . LYS A 1 237 ? 8.186 -4.305 -18.025 1.00 80.44 237 LYS A N 1
ATOM 1878 C CA . LYS A 1 237 ? 7.687 -5.667 -18.281 1.00 80.44 237 LYS A CA 1
ATOM 1879 C C . LYS A 1 237 ? 6.290 -5.666 -18.903 1.00 80.44 237 LYS A C 1
ATOM 1881 O O . LYS A 1 237 ? 6.008 -6.517 -19.731 1.00 80.44 237 LYS A O 1
ATOM 1886 N N . GLU A 1 238 ? 5.447 -4.710 -18.522 1.00 81.19 238 GLU A N 1
ATOM 1887 C CA . GLU A 1 238 ? 4.114 -4.496 -19.107 1.00 81.19 238 GLU A CA 1
ATOM 1888 C C . GLU A 1 238 ? 4.167 -3.854 -20.512 1.00 81.19 238 GLU A C 1
ATOM 1890 O O . GLU A 1 238 ? 3.124 -3.606 -21.106 1.00 81.19 238 GLU A O 1
ATOM 1895 N N . GLY A 1 239 ? 5.358 -3.551 -21.049 1.00 78.00 239 GLY A N 1
ATOM 1896 C CA . GLY A 1 239 ? 5.528 -2.997 -22.397 1.00 78.00 239 GLY A CA 1
ATOM 1897 C C . GLY A 1 239 ? 5.252 -1.495 -22.528 1.00 78.00 239 GLY A C 1
ATOM 1898 O O . GLY A 1 239 ? 5.362 -0.947 -23.618 1.00 78.00 239 GLY A O 1
ATOM 1899 N N . LEU A 1 240 ? 4.951 -0.793 -21.430 1.00 83.12 240 LEU A N 1
ATOM 1900 C CA . LEU A 1 240 ? 4.668 0.650 -21.442 1.00 83.12 240 LEU A CA 1
ATOM 1901 C C . LEU A 1 240 ? 5.935 1.506 -21.531 1.00 83.12 240 LEU A C 1
ATOM 1903 O O . LEU A 1 240 ? 5.889 2.640 -22.005 1.00 83.12 240 LEU A O 1
ATOM 1907 N N . LEU A 1 241 ? 7.063 0.994 -21.031 1.00 84.94 241 LEU A N 1
ATOM 1908 C CA . LEU A 1 241 ? 8.317 1.738 -20.917 1.00 84.94 241 LEU A CA 1
ATOM 1909 C C . LEU A 1 241 ? 9.507 0.949 -21.455 1.00 84.94 241 LEU A C 1
ATOM 1911 O O . LEU A 1 241 ? 9.657 -0.244 -21.195 1.00 84.94 241 LEU A O 1
ATOM 1915 N N . TYR A 1 242 ? 10.437 1.658 -22.087 1.00 80.19 242 TYR A N 1
ATOM 1916 C CA . TYR A 1 242 ? 11.731 1.122 -22.485 1.00 80.19 242 TYR A CA 1
ATOM 1917 C C . TYR A 1 242 ? 12.852 1.736 -21.650 1.00 80.19 242 TYR A C 1
ATOM 1919 O O . TYR A 1 242 ? 13.112 2.938 -21.724 1.00 80.19 242 TYR A O 1
ATOM 1927 N N . THR A 1 243 ? 13.543 0.923 -20.850 1.00 78.75 243 THR A N 1
ATOM 1928 C CA . THR A 1 243 ? 14.681 1.377 -20.036 1.00 78.75 243 THR A CA 1
ATOM 1929 C C . THR A 1 243 ? 16.008 1.028 -20.702 1.00 78.75 243 THR A C 1
ATOM 1931 O O . THR A 1 243 ? 16.308 -0.151 -20.892 1.00 78.75 243 THR A O 1
ATOM 1934 N N . ARG A 1 244 ? 16.863 2.023 -20.970 1.00 72.19 244 ARG A N 1
ATOM 1935 C CA . ARG A 1 244 ? 18.234 1.809 -21.462 1.00 72.19 244 ARG A CA 1
ATOM 1936 C C . ARG A 1 244 ? 19.263 2.310 -20.449 1.00 72.19 244 ARG A C 1
ATOM 1938 O O . ARG A 1 244 ? 19.122 3.385 -19.867 1.00 72.19 244 ARG A O 1
ATOM 1945 N N . ARG A 1 245 ? 20.336 1.537 -20.240 1.00 66.62 245 ARG A N 1
ATOM 1946 C CA . ARG A 1 245 ? 21.429 1.930 -19.333 1.00 66.62 245 ARG A CA 1
ATOM 1947 C C . ARG A 1 245 ? 22.178 3.160 -19.872 1.00 66.62 245 ARG A C 1
ATOM 1949 O O . ARG A 1 245 ? 22.403 3.287 -21.076 1.00 66.62 245 ARG A O 1
ATOM 1956 N N . GLY A 1 246 ? 22.609 4.043 -18.969 1.00 64.31 246 GLY A N 1
ATOM 1957 C CA . GLY A 1 246 ? 23.432 5.215 -19.292 1.00 64.31 246 GLY A CA 1
ATOM 1958 C C . GLY A 1 246 ? 22.634 6.448 -19.739 1.00 64.31 246 GLY A C 1
ATOM 1959 O O . GLY A 1 246 ? 21.535 6.698 -19.254 1.00 64.31 246 GLY A O 1
ATOM 1960 N N . ARG A 1 247 ? 23.202 7.244 -20.659 1.00 55.94 247 ARG A N 1
ATOM 1961 C CA . ARG A 1 247 ? 22.691 8.575 -21.067 1.00 55.94 247 ARG A CA 1
ATOM 1962 C C . ARG A 1 247 ? 21.270 8.550 -21.660 1.00 55.94 247 ARG A C 1
ATOM 1964 O O . ARG A 1 247 ? 20.564 9.558 -21.608 1.00 55.94 247 ARG A O 1
ATOM 1971 N N . TYR A 1 248 ? 20.846 7.409 -22.196 1.00 63.41 248 TYR A N 1
ATOM 1972 C CA . TYR A 1 248 ? 19.580 7.243 -22.911 1.00 63.41 248 TYR A CA 1
ATOM 1973 C C . TYR A 1 248 ? 18.349 7.275 -21.988 1.00 63.41 248 TYR A C 1
ATOM 1975 O O . TYR A 1 248 ? 17.352 7.890 -22.348 1.00 63.41 248 TYR A O 1
ATOM 1983 N N . GLY A 1 249 ? 18.449 6.765 -20.756 1.00 76.75 249 GLY A N 1
ATOM 1984 C CA . GLY A 1 249 ? 17.365 6.815 -19.766 1.00 76.75 249 GLY A CA 1
ATOM 1985 C C . GLY A 1 249 ? 16.156 5.938 -20.118 1.00 76.75 249 GLY A C 1
ATOM 1986 O O . GLY A 1 249 ? 16.305 4.912 -20.783 1.00 76.75 249 GLY A O 1
ATOM 1987 N N . THR A 1 250 ? 14.975 6.330 -19.634 1.00 80.06 250 THR A N 1
ATOM 1988 C CA . THR A 1 250 ? 13.710 5.603 -19.838 1.00 80.06 250 THR A CA 1
ATOM 1989 C C . THR A 1 250 ? 12.823 6.354 -20.827 1.00 80.06 250 THR A C 1
ATOM 1991 O O . THR A 1 250 ? 12.685 7.569 -20.708 1.00 80.06 250 THR A O 1
ATOM 1994 N N . ILE A 1 251 ? 12.227 5.644 -21.782 1.00 82.56 251 ILE A N 1
ATOM 1995 C CA . ILE A 1 251 ? 11.401 6.196 -22.864 1.00 82.56 251 ILE A CA 1
ATOM 1996 C C . ILE A 1 251 ? 9.997 5.586 -22.789 1.00 82.56 251 ILE A C 1
ATOM 1998 O O . ILE A 1 251 ? 9.856 4.419 -22.421 1.00 82.56 251 ILE A O 1
ATOM 2002 N N . VAL A 1 252 ? 8.971 6.373 -23.110 1.00 83.88 252 VAL A N 1
ATOM 2003 C CA . VAL A 1 252 ? 7.575 5.917 -23.184 1.00 83.88 252 VAL A CA 1
ATOM 2004 C C . VAL A 1 252 ? 7.331 5.179 -24.502 1.00 83.88 252 VAL A C 1
ATOM 2006 O O . VAL A 1 252 ? 7.640 5.711 -25.566 1.00 83.88 252 VAL A O 1
ATOM 2009 N N . LEU A 1 253 ? 6.791 3.962 -24.436 1.00 77.75 253 LEU A N 1
ATOM 2010 C CA . LEU A 1 253 ? 6.442 3.152 -25.605 1.00 77.75 253 LEU A CA 1
ATOM 2011 C C . LEU A 1 253 ? 4.959 3.301 -25.966 1.00 77.75 253 LEU A C 1
ATOM 2013 O O . LEU A 1 253 ? 4.139 3.700 -25.139 1.00 77.75 253 LEU A O 1
ATOM 2017 N N . ASP A 1 254 ? 4.629 2.980 -27.216 1.00 67.31 254 ASP A N 1
ATOM 2018 C CA . ASP A 1 254 ? 3.243 2.857 -27.661 1.00 67.31 254 ASP A CA 1
ATOM 2019 C C . ASP A 1 254 ? 2.698 1.504 -27.204 1.00 67.31 254 ASP A C 1
ATOM 2021 O O . ASP A 1 254 ? 3.149 0.467 -27.680 1.00 67.31 254 ASP A O 1
ATOM 2025 N N . TYR A 1 255 ? 1.751 1.516 -26.271 1.00 64.00 255 TYR A N 1
ATOM 2026 C CA . TYR A 1 255 ? 1.102 0.301 -25.774 1.00 64.00 255 TYR A CA 1
ATOM 2027 C C . TYR A 1 255 ? -0.123 -0.103 -26.608 1.00 64.00 255 TYR A C 1
ATOM 2029 O O . TYR A 1 255 ? -0.710 -1.148 -26.341 1.00 64.00 255 TYR A O 1
ATOM 2037 N N . THR A 1 256 ? -0.547 0.730 -27.573 1.00 57.25 256 THR A N 1
ATOM 2038 C CA . THR A 1 256 ? -1.709 0.452 -28.443 1.00 57.25 256 THR A CA 1
ATOM 2039 C C . THR A 1 256 ? -1.344 -0.372 -29.667 1.00 57.25 256 THR A C 1
ATOM 2041 O O . THR A 1 256 ? -2.197 -1.034 -30.255 1.00 57.25 256 THR A O 1
ATOM 2044 N N . LYS A 1 257 ? -0.062 -0.388 -30.023 1.00 49.25 257 LYS A N 1
ATOM 2045 C CA . LYS A 1 257 ? 0.484 -1.406 -30.903 1.00 49.25 257 LYS A CA 1
ATOM 2046 C C . LYS A 1 257 ? 0.830 -2.584 -30.015 1.00 49.25 257 LYS A C 1
ATOM 2048 O O . LYS A 1 257 ? 1.677 -2.447 -29.134 1.00 49.25 257 LYS A O 1
ATOM 2053 N N . GLU A 1 258 ? 0.193 -3.732 -30.252 1.00 42.47 258 GLU A N 1
ATOM 2054 C CA . GLU A 1 258 ? 0.834 -5.002 -29.929 1.00 42.47 258 GLU A CA 1
ATOM 2055 C C . GLU A 1 258 ? 2.273 -4.857 -30.397 1.00 42.47 258 GLU A C 1
ATOM 2057 O O . GLU A 1 258 ? 2.524 -4.603 -31.579 1.00 42.47 258 GLU A O 1
ATOM 2062 N N . VAL A 1 259 ? 3.207 -4.861 -29.450 1.00 43.91 259 VAL A N 1
ATOM 2063 C CA . VAL A 1 259 ? 4.617 -4.805 -29.779 1.00 43.91 259 VAL A CA 1
ATOM 2064 C C . VAL A 1 259 ? 4.878 -6.127 -30.478 1.00 43.91 259 VAL A C 1
ATOM 2066 O O . VAL A 1 259 ? 5.191 -7.130 -29.842 1.00 43.91 259 VAL A O 1
ATOM 2069 N N . SER A 1 260 ? 4.696 -6.141 -31.799 1.00 41.38 260 SER A N 1
ATOM 2070 C CA . SER A 1 260 ? 5.349 -7.074 -32.689 1.00 41.38 260 SER A CA 1
ATOM 2071 C C . SER A 1 260 ? 6.806 -6.985 -32.290 1.00 41.38 260 SER A C 1
ATOM 2073 O O . SER A 1 260 ? 7.435 -5.958 -32.539 1.00 41.38 260 SER A O 1
ATOM 2075 N N . SER A 1 261 ? 7.247 -7.989 -31.535 1.00 42.69 261 SER A N 1
ATOM 2076 C CA . SER A 1 261 ? 8.566 -8.127 -30.940 1.00 42.69 261 SER A CA 1
ATOM 2077 C C . SER A 1 261 ? 9.631 -7.582 -31.887 1.00 42.69 261 SER A C 1
ATOM 2079 O O . SER A 1 261 ? 10.122 -8.277 -32.779 1.00 42.69 261 SER A O 1
ATOM 2081 N N . GLU A 1 262 ? 9.992 -6.310 -31.729 1.00 43.84 262 GLU A N 1
ATOM 2082 C CA . GLU A 1 262 ? 11.209 -5.800 -32.326 1.00 43.84 262 GLU A CA 1
ATOM 2083 C C . GLU A 1 262 ? 12.328 -6.299 -31.421 1.00 43.84 262 GLU A C 1
ATOM 2085 O O . GLU A 1 262 ? 12.809 -5.579 -30.549 1.00 43.84 262 GLU A O 1
ATOM 2090 N N . LEU A 1 263 ? 12.671 -7.576 -31.624 1.00 48.91 263 LEU A N 1
ATOM 2091 C CA . LEU A 1 263 ? 13.788 -8.315 -31.039 1.00 48.91 263 LEU A CA 1
ATOM 2092 C C . LEU A 1 263 ? 14.942 -7.371 -30.672 1.00 48.91 263 LEU A C 1
ATOM 2094 O O . LEU A 1 263 ? 15.349 -6.532 -31.492 1.00 48.91 263 LEU A O 1
ATOM 2098 N N . TYR A 1 264 ? 15.492 -7.514 -29.462 1.00 57.16 264 TYR A N 1
ATOM 2099 C CA . TYR A 1 264 ? 16.662 -6.737 -29.043 1.00 57.16 264 TYR A CA 1
ATOM 2100 C C . TYR A 1 264 ? 17.792 -6.886 -30.084 1.00 57.16 264 TYR A C 1
ATOM 2102 O O . TYR A 1 264 ? 17.914 -7.925 -30.732 1.00 57.16 264 TYR A O 1
ATOM 2110 N N . ASP A 1 265 ? 18.664 -5.880 -30.244 1.00 61.69 265 ASP A N 1
ATOM 2111 C CA . ASP A 1 265 ? 19.742 -5.916 -31.256 1.00 61.69 265 ASP A CA 1
ATOM 2112 C C . ASP A 1 265 ? 20.595 -7.199 -31.196 1.00 61.69 265 ASP A C 1
ATOM 2114 O O . ASP A 1 265 ? 21.073 -7.665 -32.227 1.00 61.69 265 ASP A O 1
ATOM 2118 N N . TYR A 1 266 ? 20.774 -7.789 -30.006 1.00 67.56 266 TYR A N 1
ATOM 2119 C CA . TYR A 1 266 ? 21.485 -9.062 -29.845 1.00 67.56 266 TYR A CA 1
ATOM 2120 C C . TYR A 1 266 ? 20.636 -10.284 -30.206 1.00 67.56 266 TYR A C 1
ATOM 2122 O O . TYR A 1 266 ? 21.191 -11.223 -30.754 1.00 67.56 266 TYR A O 1
ATOM 2130 N N . GLU A 1 267 ? 19.321 -10.265 -29.990 1.00 69.88 267 GLU A N 1
ATOM 2131 C CA . GLU A 1 267 ? 18.412 -11.361 -30.364 1.00 69.88 267 GLU A CA 1
ATOM 2132 C C . GLU A 1 267 ? 18.230 -11.425 -31.881 1.00 69.88 267 GLU A C 1
ATOM 2134 O O . GLU A 1 267 ? 18.247 -12.502 -32.472 1.00 69.88 267 GLU A O 1
ATOM 2139 N N . LYS A 1 268 ? 18.184 -10.264 -32.551 1.00 76.38 268 LYS A N 1
ATOM 2140 C CA . LYS A 1 268 ? 18.242 -10.187 -34.021 1.00 76.38 268 LYS A CA 1
ATOM 2141 C C . LYS A 1 268 ? 19.531 -10.809 -34.560 1.00 76.38 268 LYS A C 1
ATOM 2143 O O . LYS A 1 268 ? 19.517 -11.454 -35.606 1.00 76.38 268 LYS A O 1
ATOM 2148 N N . VAL A 1 269 ? 20.656 -10.590 -33.877 1.00 82.75 269 VAL A N 1
ATOM 2149 C CA . VAL A 1 269 ? 21.957 -11.169 -34.252 1.00 82.75 269 VAL A CA 1
ATOM 2150 C C . VAL A 1 269 ? 22.011 -12.658 -33.936 1.00 82.75 269 VAL A C 1
ATOM 2152 O O . VAL A 1 269 ? 22.479 -13.425 -34.768 1.00 82.75 269 VAL A O 1
ATOM 2155 N N . GLU A 1 270 ? 21.492 -13.076 -32.788 1.00 82.50 270 GLU A N 1
ATOM 2156 C CA . GLU A 1 270 ? 21.395 -14.475 -32.387 1.00 82.50 270 GLU A CA 1
ATOM 2157 C C . GLU A 1 270 ? 20.571 -15.273 -33.392 1.00 82.50 270 GLU A C 1
ATOM 2159 O O . GLU A 1 270 ? 21.032 -16.299 -33.877 1.00 82.50 270 GLU A O 1
ATOM 2164 N N . GLN A 1 271 ? 19.422 -14.749 -33.821 1.00 82.25 271 GLN A N 1
ATOM 2165 C CA . GLN A 1 271 ? 18.594 -15.395 -34.833 1.00 82.25 271 GLN A CA 1
ATOM 2166 C C . GLN A 1 271 ? 19.270 -15.434 -36.209 1.00 82.25 271 GLN A C 1
ATOM 2168 O O . GLN A 1 271 ? 19.177 -16.436 -36.915 1.00 82.25 271 GLN A O 1
ATOM 2173 N N . LYS A 1 272 ? 20.027 -14.391 -36.581 1.00 86.31 272 LYS A N 1
ATOM 2174 C CA . LYS A 1 272 ? 20.869 -14.417 -37.790 1.00 86.31 272 LYS A CA 1
ATOM 2175 C C . LYS A 1 272 ? 21.959 -15.487 -37.710 1.00 86.31 272 LYS A C 1
ATOM 2177 O O . LYS A 1 272 ? 22.192 -16.171 -38.704 1.00 86.31 272 LYS A O 1
ATOM 2182 N N . ILE A 1 273 ? 22.614 -15.642 -36.558 1.00 87.81 273 ILE A N 1
ATOM 2183 C CA . ILE A 1 273 ? 23.627 -16.683 -36.334 1.00 87.81 273 ILE A CA 1
ATOM 2184 C C . ILE A 1 273 ? 22.967 -18.066 -36.357 1.00 87.81 273 ILE A C 1
ATOM 2186 O O . ILE A 1 273 ? 23.459 -18.948 -37.053 1.00 87.81 273 ILE A O 1
ATOM 2190 N N . ARG A 1 274 ? 21.819 -18.239 -35.694 1.00 87.94 274 ARG A N 1
ATOM 2191 C CA . ARG A 1 274 ? 21.038 -19.483 -35.669 1.00 87.94 274 ARG A CA 1
ATOM 2192 C C . ARG A 1 274 ? 20.658 -19.935 -37.078 1.00 87.94 274 ARG A C 1
ATOM 2194 O O . ARG A 1 274 ? 20.965 -21.058 -37.465 1.00 87.94 274 ARG A O 1
ATOM 2201 N N . ASN A 1 275 ? 20.095 -19.030 -37.879 1.00 85.69 275 ASN A N 1
ATOM 2202 C CA . ASN A 1 275 ? 19.756 -19.302 -39.278 1.00 85.69 275 ASN A CA 1
ATOM 2203 C C . ASN A 1 275 ? 20.999 -19.625 -40.115 1.00 85.69 275 ASN A C 1
ATOM 2205 O O . ASN A 1 275 ? 20.950 -20.471 -41.007 1.00 85.69 275 ASN A O 1
ATOM 2209 N N . HIS A 1 276 ? 22.120 -18.954 -39.836 1.00 86.88 276 HIS A N 1
ATOM 2210 C CA . HIS A 1 276 ? 23.370 -19.207 -40.535 1.00 86.88 276 HIS A CA 1
ATOM 2211 C C . HIS A 1 276 ? 23.922 -20.608 -40.245 1.00 86.88 276 HIS A C 1
ATOM 2213 O O . HIS A 1 276 ? 24.293 -21.283 -41.204 1.00 86.88 276 HIS A O 1
ATOM 2219 N N . ILE A 1 277 ? 23.911 -21.048 -38.980 1.00 87.62 277 ILE A N 1
ATOM 2220 C CA . ILE A 1 277 ? 24.310 -22.404 -38.569 1.00 87.62 277 ILE A CA 1
ATOM 2221 C C . ILE A 1 277 ? 23.382 -23.436 -39.217 1.00 87.62 277 ILE A C 1
ATOM 2223 O O . ILE A 1 277 ? 23.863 -24.349 -39.876 1.00 87.62 277 ILE A O 1
ATOM 2227 N N . ALA A 1 278 ? 22.064 -23.240 -39.115 1.00 85.94 278 ALA A N 1
ATOM 2228 C CA . ALA A 1 278 ? 21.075 -24.169 -39.661 1.00 85.94 278 ALA A CA 1
ATOM 2229 C C . ALA A 1 278 ? 21.165 -24.337 -41.188 1.00 85.94 278 ALA A C 1
ATOM 2231 O O . ALA A 1 278 ? 20.892 -25.414 -41.705 1.00 85.94 278 ALA A O 1
ATOM 2232 N N . SER A 1 279 ? 21.544 -23.280 -41.915 1.00 84.75 279 SER A N 1
ATOM 2233 C CA . SER A 1 279 ? 21.582 -23.313 -43.385 1.00 84.75 279 SER A CA 1
ATOM 2234 C C . SER A 1 279 ? 22.947 -23.693 -43.964 1.00 84.75 279 SER A C 1
ATOM 2236 O O . SER A 1 279 ? 23.008 -24.083 -45.124 1.00 84.75 279 SER A O 1
ATOM 2238 N N . ASN A 1 280 ? 24.047 -23.507 -43.221 1.00 84.19 280 ASN A N 1
ATOM 2239 C CA . ASN A 1 280 ? 25.400 -23.554 -43.800 1.00 84.19 280 ASN A CA 1
ATOM 2240 C C . ASN A 1 280 ? 26.425 -24.368 -42.999 1.00 84.19 280 ASN A C 1
ATOM 2242 O O . ASN A 1 280 ? 27.584 -24.393 -43.407 1.00 84.19 280 ASN A O 1
ATOM 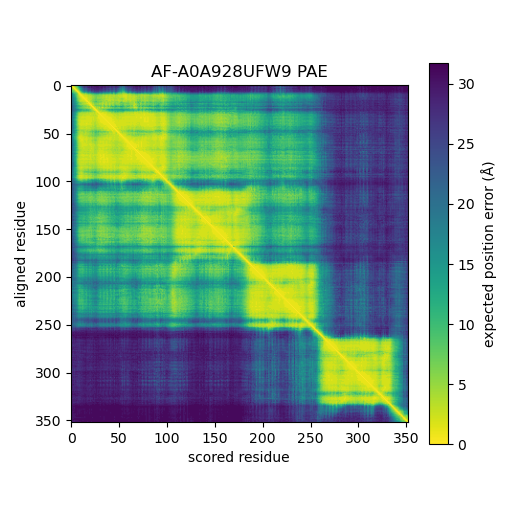2246 N N . CYS A 1 281 ? 26.056 -24.973 -41.868 1.00 86.38 281 CYS A N 1
ATOM 2247 C CA . CYS A 1 281 ? 27.003 -25.679 -41.004 1.00 86.38 281 CYS A CA 1
ATOM 2248 C C . CYS A 1 281 ? 26.520 -27.092 -40.667 1.00 86.38 281 CYS A C 1
ATOM 2250 O O . CYS A 1 281 ? 25.321 -27.359 -40.597 1.00 86.38 281 CYS A O 1
ATOM 2252 N N . GLN A 1 282 ? 27.473 -27.982 -40.415 1.00 86.81 282 GLN A N 1
ATOM 2253 C CA . GLN A 1 282 ? 27.275 -29.325 -39.880 1.00 86.81 282 GLN A CA 1
ATOM 2254 C C . GLN A 1 282 ? 27.823 -29.420 -38.450 1.00 86.81 282 GLN A C 1
ATOM 2256 O O . GLN A 1 282 ? 28.611 -28.585 -38.000 1.00 86.81 282 GLN A O 1
ATOM 2261 N N . VAL A 1 283 ? 27.395 -30.446 -37.710 1.00 86.06 283 VAL A N 1
ATOM 2262 C CA . VAL A 1 283 ? 27.923 -30.719 -36.366 1.00 86.06 283 VAL A CA 1
ATOM 2263 C C . VAL A 1 283 ? 29.427 -30.988 -36.454 1.00 86.06 283 VAL A C 1
ATOM 2265 O O . VAL A 1 283 ? 29.873 -31.820 -37.239 1.00 86.06 283 VAL A O 1
ATOM 2268 N N . GLY A 1 284 ? 30.206 -30.278 -35.641 1.00 84.12 284 GLY A N 1
ATOM 2269 C CA . GLY A 1 284 ? 31.668 -30.306 -35.633 1.00 84.12 284 GLY A CA 1
ATOM 2270 C C . GLY A 1 284 ? 32.330 -29.177 -36.428 1.00 84.12 284 GLY A C 1
ATOM 2271 O O . GLY A 1 284 ? 33.533 -28.958 -36.262 1.00 84.12 284 GLY A O 1
ATOM 2272 N N . ASP A 1 285 ? 31.579 -28.418 -37.233 1.00 89.19 285 ASP A N 1
ATOM 2273 C CA . ASP A 1 285 ? 32.148 -27.328 -38.024 1.00 89.19 285 ASP A CA 1
ATOM 2274 C C . ASP A 1 285 ? 32.666 -26.186 -37.150 1.00 89.19 285 ASP A C 1
ATOM 2276 O O . ASP A 1 285 ? 32.075 -25.799 -36.134 1.00 89.19 285 ASP A O 1
ATOM 2280 N N . LYS A 1 286 ? 33.779 -25.596 -37.595 1.00 90.06 286 LYS A N 1
ATOM 2281 C CA . LYS A 1 286 ? 34.340 -24.389 -36.995 1.00 90.06 286 LYS A CA 1
ATOM 2282 C C . LYS A 1 286 ? 33.615 -23.159 -37.536 1.00 90.06 286 LYS A C 1
ATOM 2284 O O . LYS A 1 286 ? 33.667 -22.877 -38.731 1.00 90.06 286 LYS A O 1
ATOM 2289 N N . LEU A 1 287 ? 32.998 -22.392 -36.643 1.00 89.31 287 LEU A N 1
ATOM 2290 C CA . LEU A 1 287 ? 32.349 -21.135 -36.994 1.00 89.31 287 LEU A CA 1
ATOM 2291 C C . LEU A 1 287 ? 33.352 -20.005 -37.237 1.00 89.31 287 LEU A C 1
ATOM 2293 O O . LEU A 1 287 ? 34.501 -20.036 -36.782 1.00 89.31 287 LEU A O 1
ATOM 2297 N N . PHE A 1 288 ? 32.866 -18.965 -37.918 1.00 88.69 288 PHE A N 1
ATOM 2298 C CA . PHE A 1 288 ? 33.577 -17.702 -38.074 1.00 88.69 288 PHE A CA 1
ATOM 2299 C C . PHE A 1 288 ? 33.973 -17.098 -36.724 1.00 88.69 288 PHE A C 1
ATOM 2301 O O . PHE A 1 288 ? 33.320 -17.283 -35.694 1.00 88.69 288 PHE A O 1
ATOM 2308 N N . SER A 1 289 ? 35.039 -16.308 -36.741 1.00 90.06 289 SER A N 1
ATOM 2309 C CA . SER A 1 289 ? 35.450 -15.524 -35.586 1.00 90.06 289 SER A CA 1
ATOM 2310 C C . SER A 1 289 ? 34.422 -14.438 -35.243 1.00 90.06 289 SER A C 1
ATOM 2312 O O . SER A 1 289 ? 33.666 -13.951 -36.087 1.00 90.06 289 SER A O 1
ATOM 2314 N N . ILE A 1 290 ? 34.448 -13.977 -33.989 1.00 90.12 290 ILE A N 1
ATOM 2315 C CA . ILE A 1 290 ? 33.592 -12.876 -33.508 1.00 90.12 290 ILE A CA 1
ATOM 2316 C C . ILE A 1 290 ? 33.740 -11.625 -34.394 1.00 90.12 290 ILE A C 1
ATOM 2318 O O . ILE A 1 290 ? 32.759 -10.928 -34.658 1.00 90.12 290 ILE A O 1
ATOM 2322 N N . LYS A 1 291 ? 34.958 -11.354 -34.885 1.00 89.12 291 LYS A N 1
ATOM 2323 C CA . LYS A 1 291 ? 35.251 -10.213 -35.763 1.00 89.12 291 LYS A CA 1
ATOM 2324 C C . LYS A 1 291 ? 34.582 -10.348 -37.127 1.00 89.12 291 LYS A C 1
ATOM 2326 O O . LYS A 1 291 ? 33.985 -9.394 -37.615 1.00 89.12 291 LYS A O 1
ATOM 2331 N N . GLU A 1 292 ? 34.635 -11.532 -37.722 1.00 88.88 292 GLU A N 1
ATOM 2332 C CA . GLU A 1 292 ? 34.007 -11.799 -39.018 1.00 88.88 292 GLU A CA 1
ATOM 2333 C C . GLU A 1 292 ? 32.482 -11.724 -38.924 1.00 88.88 292 GLU A C 1
ATOM 2335 O O . GLU A 1 292 ? 31.846 -11.106 -39.774 1.00 88.88 292 GLU A O 1
ATOM 2340 N N . PHE A 1 293 ? 31.888 -12.254 -37.852 1.00 90.88 293 PHE A N 1
ATOM 2341 C CA . PHE A 1 293 ? 30.453 -12.107 -37.596 1.00 90.88 293 PHE A CA 1
ATOM 2342 C C . PHE A 1 293 ? 30.033 -10.649 -37.375 1.00 90.88 293 PHE A C 1
ATOM 2344 O O . PHE A 1 293 ? 28.991 -10.224 -37.878 1.00 90.88 293 PHE A O 1
ATOM 2351 N N . SER A 1 294 ? 30.855 -9.870 -36.668 1.00 90.88 294 SER A N 1
ATOM 2352 C CA . SER A 1 294 ? 30.657 -8.430 -36.460 1.00 90.88 294 SER A CA 1
ATOM 2353 C C . SER A 1 294 ? 30.581 -7.684 -37.798 1.00 90.88 294 SER A C 1
ATOM 2355 O O . SER A 1 294 ? 29.612 -6.960 -38.048 1.00 90.88 294 SER A O 1
ATOM 2357 N N . VAL A 1 295 ? 31.523 -7.953 -38.711 1.00 90.75 295 VAL A N 1
ATOM 2358 C CA . VAL A 1 295 ? 31.541 -7.379 -40.067 1.00 90.75 295 VAL A CA 1
ATOM 2359 C C . VAL A 1 295 ? 30.354 -7.872 -40.901 1.00 90.75 295 VAL A C 1
ATOM 2361 O O . VAL A 1 295 ? 29.634 -7.062 -41.486 1.00 90.75 295 VAL A O 1
ATOM 2364 N N . LYS A 1 296 ? 30.101 -9.187 -40.919 1.00 86.50 296 LYS A N 1
ATOM 2365 C CA . LYS A 1 296 ? 29.059 -9.821 -41.743 1.00 86.50 296 LYS A CA 1
ATOM 2366 C C . LYS A 1 296 ? 27.653 -9.352 -41.373 1.00 86.50 296 LYS A C 1
ATOM 2368 O O . LYS A 1 296 ? 26.838 -9.087 -42.253 1.00 86.50 296 LYS A O 1
ATOM 2373 N N . PHE A 1 297 ? 27.369 -9.219 -40.079 1.00 85.38 297 PHE A N 1
ATOM 2374 C CA . PHE A 1 297 ? 26.055 -8.802 -39.589 1.00 85.38 297 PHE A CA 1
ATOM 2375 C C . PHE A 1 297 ? 25.952 -7.307 -39.277 1.00 85.38 297 PHE A C 1
ATOM 2377 O O . PHE A 1 297 ? 24.876 -6.861 -38.876 1.00 85.38 297 PHE A O 1
ATOM 2384 N N . LYS A 1 298 ? 27.027 -6.536 -39.506 1.00 84.88 298 LYS A N 1
ATOM 2385 C CA . LYS A 1 298 ? 27.126 -5.093 -39.229 1.00 84.88 298 LYS A CA 1
ATOM 2386 C C . LYS A 1 298 ? 26.753 -4.750 -37.782 1.00 84.88 298 LYS A C 1
ATOM 2388 O O . LYS A 1 298 ? 25.972 -3.836 -37.530 1.00 84.88 298 LYS A O 1
ATOM 2393 N N . THR A 1 299 ? 27.284 -5.510 -36.826 1.00 85.94 299 THR A N 1
ATOM 2394 C CA . THR A 1 299 ? 26.976 -5.359 -35.389 1.00 85.94 299 THR A CA 1
ATOM 2395 C C . THR A 1 299 ? 28.244 -5.306 -34.551 1.00 85.94 299 THR A C 1
ATOM 2397 O O . THR A 1 299 ? 29.317 -5.604 -35.050 1.00 85.94 299 THR A O 1
ATOM 2400 N N . SER A 1 300 ? 28.152 -4.909 -33.278 1.00 85.38 300 SER A N 1
ATOM 2401 C CA . SER A 1 300 ? 29.340 -4.843 -32.419 1.00 85.38 300 SER A CA 1
ATOM 2402 C C . SER A 1 300 ? 29.848 -6.235 -32.022 1.00 85.38 300 SER A C 1
ATOM 2404 O O . SER A 1 300 ? 29.054 -7.139 -31.761 1.00 85.38 300 SER A O 1
ATOM 2406 N N . GLU A 1 301 ? 31.165 -6.386 -31.851 1.00 87.94 301 GLU A N 1
ATOM 2407 C CA . GLU A 1 301 ? 31.779 -7.633 -31.360 1.00 87.94 301 GLU A CA 1
ATOM 2408 C C . GLU A 1 301 ? 31.191 -8.094 -30.015 1.00 87.94 301 GLU A C 1
ATOM 2410 O O . GLU A 1 301 ? 31.068 -9.289 -29.760 1.00 87.94 301 GLU A O 1
ATOM 2415 N N . LYS A 1 302 ? 30.770 -7.153 -29.156 1.00 84.94 302 LYS A N 1
ATOM 2416 C CA . LYS A 1 302 ? 30.128 -7.464 -27.869 1.00 84.94 302 LYS A CA 1
ATOM 2417 C C . LYS A 1 302 ? 28.746 -8.091 -28.048 1.00 84.94 302 LYS A C 1
ATOM 2419 O O . LYS A 1 302 ? 28.391 -8.994 -27.298 1.00 84.94 302 LYS A O 1
ATOM 2424 N N . THR A 1 303 ? 27.986 -7.613 -29.030 1.00 84.19 303 THR A N 1
ATOM 2425 C CA . THR A 1 303 ? 26.655 -8.131 -29.376 1.00 84.19 303 THR A CA 1
ATOM 2426 C C . THR A 1 303 ? 26.765 -9.549 -29.927 1.00 84.19 303 THR A C 1
ATOM 2428 O O . THR A 1 303 ? 26.059 -10.440 -29.467 1.00 84.19 303 THR A O 1
ATOM 2431 N N . VAL A 1 304 ? 27.710 -9.770 -30.847 1.00 89.31 304 VAL A N 1
ATOM 2432 C CA . VAL A 1 304 ? 28.017 -11.095 -31.405 1.00 89.31 304 VAL A CA 1
ATOM 2433 C C . VAL A 1 304 ? 28.474 -12.055 -30.314 1.00 89.31 304 VAL A C 1
ATOM 2435 O O . VAL A 1 304 ? 27.981 -13.173 -30.243 1.00 89.31 304 VAL A O 1
ATOM 2438 N N . LYS A 1 305 ? 29.383 -11.616 -29.435 1.00 89.12 305 LYS A N 1
ATOM 2439 C CA . LYS A 1 305 ? 29.855 -12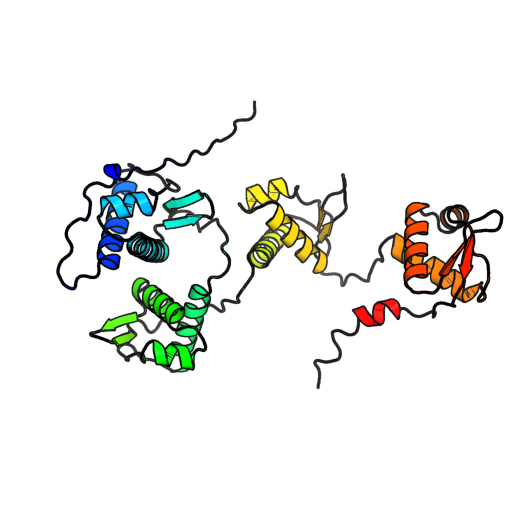.440 -28.322 1.00 89.12 305 LYS A CA 1
ATOM 2440 C C . LYS A 1 305 ? 28.699 -12.884 -27.428 1.00 89.12 305 LYS A C 1
ATOM 2442 O O . LYS A 1 305 ? 28.590 -14.068 -27.152 1.00 89.12 305 LYS A O 1
ATOM 2447 N N . LYS A 1 306 ? 27.811 -11.960 -27.038 1.00 87.00 306 LYS A N 1
ATOM 2448 C CA . LYS A 1 306 ? 26.658 -12.299 -26.195 1.00 87.00 306 LYS A CA 1
ATOM 2449 C C . LYS A 1 306 ? 25.709 -13.291 -26.879 1.00 87.00 306 LYS A C 1
ATOM 2451 O O . LYS A 1 306 ? 25.232 -14.201 -26.217 1.00 87.00 306 LYS A O 1
ATOM 2456 N N . ALA A 1 307 ? 25.475 -13.142 -28.182 1.00 87.62 307 ALA A N 1
ATOM 2457 C CA . ALA A 1 307 ? 24.667 -14.088 -28.950 1.00 87.62 307 ALA A CA 1
ATOM 2458 C C . ALA A 1 307 ? 25.312 -15.488 -29.029 1.00 87.62 307 ALA A C 1
ATOM 2460 O O . ALA A 1 307 ? 24.626 -16.489 -28.862 1.00 87.62 307 ALA A O 1
ATOM 2461 N N . LEU A 1 308 ? 26.632 -15.572 -29.237 1.00 89.88 308 LEU A N 1
ATOM 2462 C CA . LEU A 1 308 ? 27.356 -16.850 -29.233 1.00 89.88 308 LEU A CA 1
ATOM 2463 C C . LEU A 1 308 ? 27.392 -17.495 -27.842 1.00 89.88 308 LEU A C 1
ATOM 2465 O O . LEU A 1 308 ? 27.283 -18.712 -27.749 1.00 89.88 308 LEU A O 1
ATOM 2469 N N . ASP A 1 309 ? 27.529 -16.697 -26.778 1.00 87.06 309 ASP A N 1
ATOM 2470 C CA . ASP A 1 309 ? 27.476 -17.184 -25.396 1.00 87.06 309 ASP A CA 1
ATOM 2471 C C . ASP A 1 309 ? 26.098 -17.809 -25.099 1.00 87.06 309 ASP A C 1
ATOM 2473 O O . ASP A 1 309 ? 26.042 -18.911 -24.566 1.00 87.06 309 ASP A O 1
ATOM 2477 N N . ASN A 1 310 ? 24.999 -17.162 -25.516 1.00 84.56 310 ASN A N 1
ATOM 2478 C CA . ASN A 1 310 ? 23.643 -17.711 -25.370 1.00 84.56 310 ASN A CA 1
ATOM 2479 C C . ASN A 1 310 ? 23.477 -19.038 -26.132 1.00 84.56 310 ASN A C 1
ATOM 2481 O O . ASN A 1 310 ? 22.984 -20.012 -25.581 1.00 84.56 310 ASN A O 1
ATOM 2485 N N . LEU A 1 311 ? 23.944 -19.111 -27.384 1.00 85.25 311 LEU A N 1
ATOM 2486 C CA . LEU A 1 311 ? 23.866 -20.344 -28.180 1.00 85.25 311 LEU A CA 1
ATOM 2487 C C . LEU A 1 311 ? 24.734 -21.481 -27.613 1.00 85.25 311 LEU A C 1
ATOM 2489 O O . LEU A 1 311 ? 24.438 -22.651 -27.845 1.00 85.25 311 LEU A O 1
ATOM 2493 N N . ALA A 1 312 ? 25.806 -21.155 -26.890 1.00 85.38 312 ALA A N 1
ATOM 2494 C CA . ALA A 1 312 ? 26.598 -22.136 -26.157 1.00 85.38 312 ALA A CA 1
ATOM 2495 C C . ALA A 1 312 ? 25.900 -22.594 -24.866 1.00 85.38 312 ALA A C 1
ATOM 2497 O O . ALA A 1 312 ? 25.942 -23.780 -24.552 1.00 85.38 312 ALA A O 1
ATOM 2498 N N . GLU A 1 313 ? 25.237 -21.683 -24.142 1.00 78.25 313 GLU A N 1
ATOM 2499 C CA . GLU A 1 313 ? 24.380 -22.019 -22.992 1.00 78.25 313 GLU A CA 1
ATOM 2500 C C . GLU A 1 313 ? 23.219 -22.938 -23.405 1.00 78.25 313 GLU A C 1
ATOM 2502 O O . GLU A 1 313 ? 22.927 -23.902 -22.701 1.00 78.25 313 GLU A O 1
ATOM 2507 N N . ASP A 1 314 ? 22.633 -22.701 -24.581 1.00 78.56 314 ASP A N 1
ATOM 2508 C CA . ASP A 1 314 ? 21.599 -23.551 -25.185 1.00 78.56 314 ASP A CA 1
ATOM 2509 C C . ASP A 1 314 ? 22.137 -24.918 -25.668 1.00 78.56 314 ASP A C 1
ATOM 2511 O O . ASP A 1 314 ? 21.362 -25.778 -26.084 1.00 78.56 314 ASP A O 1
ATOM 2515 N N . GLY A 1 315 ? 23.458 -25.132 -25.638 1.00 81.81 315 GLY A N 1
ATOM 2516 C CA . GLY A 1 315 ? 24.104 -26.395 -26.007 1.00 81.81 315 GLY A CA 1
ATOM 2517 C C . GLY A 1 315 ? 24.434 -26.560 -27.494 1.00 81.81 315 GLY A C 1
ATOM 2518 O O . GLY A 1 315 ? 25.007 -27.577 -27.878 1.00 81.81 315 GLY A O 1
ATOM 2519 N N . TYR A 1 316 ? 24.149 -25.567 -28.340 1.00 86.81 316 TYR A N 1
ATOM 2520 C CA . TYR A 1 316 ? 24.440 -25.644 -29.777 1.00 86.81 316 TYR A CA 1
ATOM 2521 C C . TYR A 1 316 ? 25.913 -25.417 -30.105 1.00 86.81 316 TYR A C 1
ATOM 2523 O O . TYR A 1 316 ? 26.369 -25.840 -31.165 1.00 86.81 316 TYR A O 1
ATOM 2531 N N . LEU A 1 317 ? 26.666 -24.738 -29.236 1.00 91.31 317 LEU A N 1
ATOM 2532 C CA . LEU A 1 317 ? 28.053 -24.344 -29.488 1.00 91.31 317 LEU A CA 1
ATOM 2533 C C . LEU A 1 317 ? 28.989 -24.739 -28.347 1.00 91.31 317 LEU A C 1
ATOM 2535 O O . LEU A 1 317 ? 28.630 -24.692 -27.175 1.00 91.31 317 LEU A O 1
ATOM 2539 N N . THR A 1 318 ? 30.244 -25.012 -28.692 1.00 89.94 318 THR A N 1
ATOM 2540 C CA . THR A 1 318 ? 31.335 -25.184 -27.728 1.00 89.94 318 THR A CA 1
ATOM 2541 C C . THR A 1 318 ? 32.515 -24.283 -28.066 1.00 89.94 318 THR A C 1
ATOM 2543 O O . THR A 1 318 ? 32.789 -23.966 -29.226 1.00 89.94 318 THR A O 1
ATOM 2546 N N . PHE A 1 319 ? 33.234 -23.845 -27.031 1.00 92.06 319 PHE A N 1
ATOM 2547 C CA . PHE A 1 319 ? 34.428 -23.016 -27.173 1.00 92.06 319 PHE A CA 1
ATOM 2548 C C . PHE A 1 319 ? 35.672 -23.821 -26.813 1.00 92.06 319 PHE A C 1
ATOM 2550 O O . PHE A 1 319 ? 35.796 -24.297 -25.685 1.00 92.06 319 PHE A O 1
ATOM 2557 N N . SER A 1 320 ? 36.637 -23.907 -27.728 1.00 88.81 320 SER A N 1
ATOM 2558 C CA . SER A 1 320 ? 37.952 -24.480 -27.433 1.00 88.81 320 SER A CA 1
ATOM 2559 C C . SER A 1 320 ? 39.040 -23.404 -27.447 1.00 88.81 320 SER A C 1
ATOM 2561 O O . SER A 1 320 ? 39.038 -22.483 -28.269 1.00 88.81 320 SER A O 1
ATOM 2563 N N . ARG A 1 321 ? 39.978 -23.494 -26.498 1.00 83.00 321 ARG A N 1
ATOM 2564 C CA . ARG A 1 321 ? 41.125 -22.579 -26.372 1.00 83.00 321 ARG A CA 1
ATOM 2565 C C . ARG A 1 321 ? 42.384 -23.242 -26.934 1.00 83.00 321 ARG A C 1
ATOM 2567 O O . ARG A 1 321 ?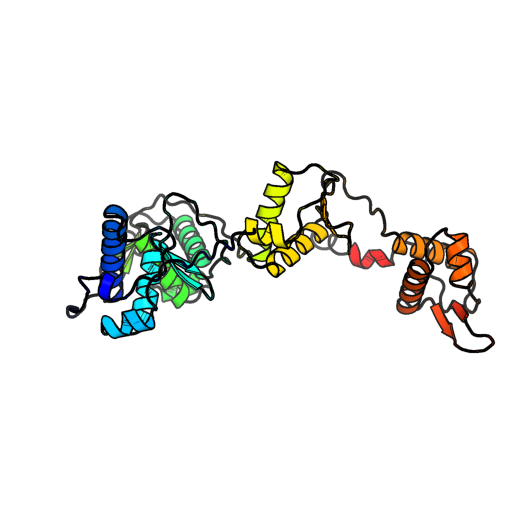 42.579 -24.435 -26.742 1.00 83.00 321 ARG A O 1
ATOM 2574 N N . GLY A 1 322 ? 43.259 -22.472 -27.584 1.00 79.62 322 GLY A N 1
ATOM 2575 C CA . GLY A 1 322 ? 44.560 -22.948 -28.075 1.00 79.62 322 GLY A CA 1
ATOM 2576 C C . GLY A 1 322 ? 44.903 -22.444 -29.478 1.00 79.62 322 GLY A C 1
ATOM 2577 O O . GLY A 1 322 ? 44.156 -21.662 -30.059 1.00 79.62 322 GLY A O 1
ATOM 2578 N N . ARG A 1 323 ? 46.027 -22.921 -30.037 1.00 75.56 323 ARG A N 1
ATOM 2579 C CA . ARG A 1 323 ? 46.539 -22.522 -31.369 1.00 75.56 323 ARG A CA 1
ATOM 2580 C C . ARG A 1 323 ? 45.537 -22.771 -32.503 1.00 75.56 323 ARG A C 1
ATOM 2582 O O . ARG A 1 323 ? 45.490 -22.000 -33.452 1.00 75.56 323 ARG A O 1
ATOM 2589 N N . TYR A 1 324 ? 44.721 -23.816 -32.366 1.00 77.69 324 TYR A N 1
ATOM 2590 C CA . TYR A 1 324 ? 43.649 -24.176 -33.302 1.00 77.69 324 TYR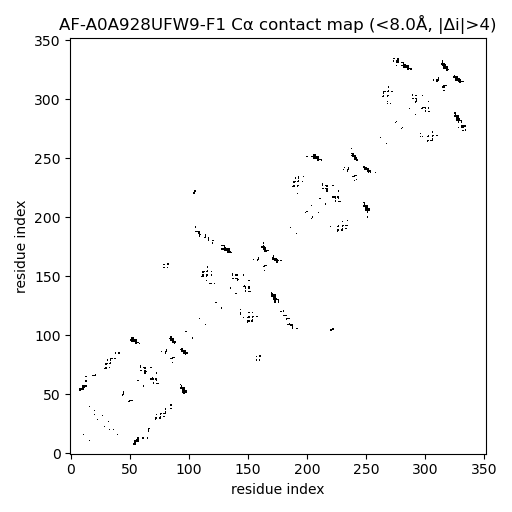 A CA 1
ATOM 2591 C C . TYR A 1 324 ? 42.244 -23.929 -32.727 1.00 77.69 324 TYR A C 1
ATOM 2593 O O . TYR A 1 324 ? 41.249 -24.329 -33.334 1.00 77.69 324 TYR A O 1
ATOM 2601 N N . GLY A 1 325 ? 42.161 -23.238 -31.584 1.00 82.69 325 GLY A N 1
ATOM 2602 C CA . GLY A 1 325 ? 40.917 -22.966 -30.868 1.00 82.69 325 GLY A CA 1
ATOM 2603 C C . GLY A 1 325 ? 39.906 -22.143 -31.671 1.00 82.69 325 GLY A C 1
ATOM 2604 O O . GLY A 1 325 ? 40.232 -21.536 -32.699 1.00 82.69 325 GLY A O 1
ATOM 2605 N N . GLY A 1 326 ? 38.658 -22.137 -31.212 1.00 87.94 326 GLY A N 1
ATOM 2606 C CA . GLY A 1 326 ? 37.545 -21.457 -31.870 1.00 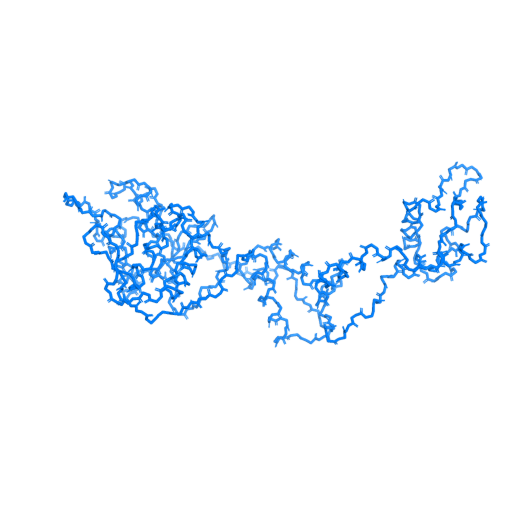87.94 326 GLY A CA 1
ATOM 2607 C C . GLY A 1 326 ? 36.183 -21.849 -31.304 1.00 87.94 326 GLY A C 1
ATOM 2608 O O . GLY A 1 326 ? 36.099 -22.520 -30.275 1.00 87.94 326 GLY A O 1
ATOM 2609 N N . THR A 1 327 ? 35.129 -21.409 -31.986 1.00 91.31 327 THR A N 1
ATOM 2610 C CA . THR A 1 327 ? 33.744 -21.786 -31.693 1.00 91.31 327 THR A CA 1
ATOM 2611 C C . THR A 1 327 ? 33.331 -22.902 -32.642 1.00 91.31 327 THR A C 1
ATOM 2613 O O . THR A 1 327 ? 33.493 -22.755 -33.853 1.00 91.31 327 THR A O 1
ATOM 2616 N N . PHE A 1 328 ? 32.821 -24.001 -32.099 1.00 92.00 328 PHE A N 1
ATOM 2617 C CA . PHE A 1 328 ? 32.456 -25.197 -32.853 1.00 92.00 328 PHE A CA 1
ATOM 2618 C C . PHE A 1 328 ? 30.976 -25.507 -32.671 1.00 92.00 328 PHE A C 1
ATOM 2620 O O . PHE A 1 328 ? 30.434 -25.334 -31.577 1.00 92.00 328 PHE A O 1
ATOM 2627 N N . VAL A 1 329 ? 30.329 -25.960 -33.742 1.00 90.94 329 VAL A N 1
ATOM 2628 C CA . VAL A 1 329 ? 28.927 -26.384 -33.709 1.00 90.94 329 VAL A CA 1
ATOM 2629 C C . VAL A 1 329 ? 28.843 -27.751 -33.039 1.00 90.94 329 VAL A C 1
ATOM 2631 O O . VAL A 1 329 ? 29.484 -28.700 -33.472 1.00 90.94 329 VAL A O 1
ATOM 2634 N N . THR A 1 330 ? 28.080 -27.839 -31.958 1.00 87.25 330 THR A N 1
ATOM 2635 C CA . THR A 1 330 ? 27.847 -29.072 -31.188 1.00 87.25 330 THR A CA 1
ATOM 2636 C C . THR A 1 330 ? 26.515 -29.706 -31.562 1.00 87.25 330 THR A C 1
ATOM 2638 O O . THR A 1 330 ? 26.431 -30.925 -31.642 1.00 87.25 330 THR A O 1
ATOM 2641 N N . ASP A 1 331 ? 25.510 -28.886 -31.868 1.00 85.00 331 ASP A N 1
ATOM 2642 C CA . ASP A 1 331 ? 24.221 -29.338 -32.384 1.00 85.00 331 ASP A CA 1
ATOM 2643 C C . ASP A 1 331 ? 23.631 -28.288 -33.340 1.00 85.00 331 ASP A C 1
ATOM 2645 O O . ASP A 1 331 ? 23.979 -27.103 -33.268 1.00 85.00 331 ASP A O 1
ATOM 2649 N N . ILE A 1 332 ? 22.767 -28.715 -34.262 1.00 86.62 332 ILE A N 1
ATOM 2650 C CA . ILE A 1 332 ? 22.131 -27.827 -35.238 1.00 86.62 332 ILE A CA 1
ATOM 2651 C C . ILE A 1 332 ? 20.849 -27.264 -34.614 1.00 86.62 332 ILE A C 1
ATOM 2653 O O . ILE A 1 332 ? 19.903 -28.013 -34.366 1.00 86.62 332 ILE A O 1
ATOM 2657 N N . PRO A 1 333 ? 20.766 -25.942 -34.387 1.00 79.06 333 PRO A N 1
ATOM 2658 C CA . PRO A 1 333 ? 19.569 -25.351 -33.821 1.00 79.06 333 PRO A CA 1
ATOM 2659 C C . PRO A 1 333 ? 18.397 -25.478 -34.794 1.00 79.06 333 PRO A C 1
ATOM 2661 O O . PRO A 1 333 ? 18.510 -25.121 -35.969 1.00 79.06 333 PRO A O 1
ATOM 2664 N N . GLN A 1 334 ? 17.254 -25.958 -34.300 1.00 69.81 334 GLN A N 1
ATOM 2665 C CA . GLN A 1 334 ? 16.051 -26.096 -35.117 1.00 69.81 334 GLN A CA 1
ATOM 2666 C C . GLN A 1 334 ? 15.587 -24.721 -35.624 1.00 69.81 334 GLN A C 1
ATOM 2668 O O . GLN A 1 334 ? 15.523 -23.742 -34.874 1.00 69.81 334 GLN A O 1
ATOM 2673 N N . ALA A 1 335 ? 15.279 -24.644 -36.922 1.00 54.06 335 ALA A N 1
ATOM 2674 C CA . ALA A 1 335 ? 14.807 -23.437 -37.596 1.00 54.06 335 ALA A CA 1
ATOM 2675 C C . ALA A 1 335 ? 13.327 -23.169 -37.279 1.00 54.06 335 ALA A C 1
ATOM 2677 O O . ALA A 1 335 ? 12.464 -23.163 -38.148 1.00 54.06 335 ALA A O 1
ATOM 2678 N N . SER A 1 336 ? 13.018 -22.945 -36.012 1.00 42.97 336 SER A N 1
ATOM 2679 C CA . SER A 1 336 ? 11.712 -22.470 -35.572 1.00 42.97 336 SER A CA 1
ATOM 2680 C C . SER A 1 336 ? 11.891 -21.760 -34.243 1.00 42.97 336 SER A C 1
ATOM 2682 O O . SER A 1 336 ? 12.764 -22.108 -33.452 1.00 42.97 336 SER A O 1
ATOM 2684 N N . GLY A 1 337 ? 11.093 -20.719 -34.007 1.00 48.03 337 GLY A N 1
ATOM 2685 C CA . GLY A 1 337 ? 11.101 -19.890 -32.799 1.00 48.03 337 GLY A CA 1
ATOM 2686 C C . GLY A 1 337 ? 10.701 -20.629 -31.517 1.00 48.03 337 GLY A C 1
ATOM 2687 O O . GLY A 1 337 ? 9.980 -20.078 -30.694 1.00 48.03 337 GLY A O 1
ATOM 2688 N N . GLU A 1 338 ? 11.148 -21.869 -31.325 1.00 42.06 338 GLU A N 1
ATOM 2689 C CA . GLU A 1 338 ? 10.779 -22.709 -30.193 1.00 42.06 338 GLU A CA 1
ATOM 2690 C C . GLU A 1 338 ? 11.513 -22.350 -28.902 1.00 42.06 338 GLU A C 1
ATOM 2692 O O . GLU A 1 338 ? 10.989 -22.606 -27.820 1.00 42.06 338 GLU A O 1
ATOM 2697 N N . ALA A 1 339 ? 12.643 -21.639 -28.981 1.00 40.84 339 ALA A N 1
ATOM 2698 C CA . ALA A 1 339 ? 13.240 -21.017 -27.796 1.00 40.84 339 ALA A CA 1
ATOM 2699 C C . ALA A 1 339 ? 12.267 -20.022 -27.119 1.00 40.84 339 ALA A C 1
ATOM 2701 O O . ALA A 1 339 ? 12.365 -19.776 -25.920 1.00 40.84 339 ALA A O 1
ATOM 2702 N N . TYR A 1 340 ? 11.269 -19.518 -27.861 1.00 41.91 340 TYR A N 1
ATOM 2703 C CA . TYR A 1 340 ? 10.181 -18.697 -27.327 1.00 41.91 340 TYR A CA 1
ATOM 2704 C C . TYR A 1 340 ? 8.883 -19.480 -27.079 1.00 41.91 340 TYR A C 1
ATOM 2706 O O . TYR A 1 340 ? 7.939 -18.906 -26.542 1.00 41.91 340 TYR A O 1
ATOM 2714 N N . LYS A 1 341 ? 8.817 -20.789 -27.375 1.00 35.56 341 LYS A N 1
ATOM 2715 C CA . LYS A 1 341 ? 7.647 -21.626 -27.046 1.00 35.56 341 LYS A CA 1
ATOM 2716 C C . LYS A 1 341 ? 7.433 -21.659 -25.535 1.00 35.56 341 LYS A C 1
ATOM 2718 O O . LYS A 1 341 ? 6.317 -21.478 -25.078 1.00 35.56 341 LYS A O 1
ATOM 2723 N N . TRP A 1 342 ? 8.502 -21.745 -24.743 1.00 39.06 342 TRP A N 1
ATOM 2724 C CA . TRP A 1 342 ? 8.414 -21.692 -23.276 1.00 39.06 342 TRP A CA 1
ATOM 2725 C C . TRP A 1 342 ? 8.014 -20.314 -22.716 1.00 39.06 342 TRP A C 1
ATOM 2727 O O . TRP A 1 342 ? 7.568 -20.239 -21.575 1.00 39.06 342 TRP A O 1
ATOM 2737 N N . LEU A 1 343 ? 8.119 -19.238 -23.509 1.00 37.31 343 LEU A N 1
ATOM 2738 C CA . LEU A 1 343 ? 7.575 -17.910 -23.182 1.00 37.31 343 LEU A CA 1
ATOM 2739 C C . LEU A 1 343 ? 6.148 -17.702 -23.725 1.00 37.31 343 LEU A C 1
ATOM 2741 O O . LEU A 1 343 ? 5.448 -16.817 -23.244 1.00 37.31 343 LEU A O 1
ATOM 2745 N N . ALA A 1 344 ? 5.716 -18.517 -24.692 1.00 36.91 344 ALA A N 1
ATOM 2746 C CA . ALA A 1 344 ? 4.373 -18.498 -25.269 1.00 36.91 344 ALA A CA 1
ATOM 2747 C C . ALA A 1 344 ? 3.409 -19.527 -24.634 1.00 36.91 344 ALA A C 1
ATOM 2749 O O . ALA A 1 344 ? 2.198 -19.361 -24.739 1.00 36.91 344 ALA A O 1
ATOM 2750 N N . ILE A 1 345 ? 3.894 -20.552 -23.918 1.00 34.50 345 ILE A N 1
ATOM 2751 C CA . ILE A 1 345 ? 3.057 -21.554 -23.217 1.00 34.50 345 ILE A CA 1
ATOM 2752 C C . ILE A 1 345 ? 2.620 -21.052 -21.823 1.00 34.50 345 ILE A C 1
ATOM 2754 O O . ILE A 1 345 ? 2.687 -21.758 -20.823 1.00 34.50 345 ILE A O 1
ATOM 2758 N N . SER A 1 346 ? 2.133 -19.818 -21.721 1.00 41.47 346 SER A N 1
ATOM 2759 C CA . SER A 1 346 ? 1.390 -19.390 -20.526 1.00 41.47 346 SER A CA 1
ATOM 2760 C C . SER A 1 346 ? 0.059 -18.736 -20.873 1.00 41.47 346 SER A C 1
ATOM 2762 O O . SER A 1 346 ? -0.334 -17.780 -20.208 1.00 41.47 346 SER A O 1
ATOM 2764 N N . ASN A 1 347 ? -0.631 -19.238 -21.904 1.00 42.53 347 ASN A N 1
ATOM 2765 C CA . ASN A 1 347 ? -2.024 -18.846 -22.129 1.00 42.53 347 ASN A CA 1
ATOM 2766 C C . ASN A 1 347 ? -2.983 -19.950 -22.613 1.00 42.53 347 ASN A C 1
ATOM 2768 O O . ASN A 1 347 ? -4.185 -19.783 -22.450 1.00 42.53 347 ASN A O 1
ATOM 2772 N N . ASP A 1 348 ? -2.500 -21.106 -23.079 1.00 39.50 348 ASP A N 1
ATOM 2773 C CA . ASP A 1 348 ? -3.389 -22.162 -23.611 1.00 39.50 348 ASP A CA 1
ATOM 2774 C C . ASP A 1 348 ? -3.828 -23.231 -22.586 1.00 39.50 348 ASP A C 1
ATOM 2776 O O . ASP A 1 348 ? -4.376 -24.260 -22.962 1.00 39.50 348 ASP A O 1
ATOM 2780 N N . TYR A 1 349 ? -3.645 -22.998 -21.279 1.00 40.69 349 TYR A N 1
ATOM 2781 C CA . TYR A 1 349 ? -4.111 -23.920 -20.221 1.00 40.69 349 TYR A CA 1
ATOM 2782 C C . TYR A 1 349 ? -5.228 -23.364 -19.319 1.00 40.69 349 TYR A C 1
ATOM 2784 O O . TYR A 1 349 ? -5.500 -23.935 -18.269 1.00 40.69 349 TYR A O 1
ATOM 2792 N N . MET A 1 350 ? -5.904 -22.278 -19.712 1.00 34.75 350 MET A N 1
ATOM 2793 C CA . MET A 1 350 ? -7.045 -21.723 -18.952 1.00 34.75 350 MET A CA 1
ATOM 2794 C C . MET A 1 350 ? -8.359 -21.667 -19.745 1.00 34.75 350 MET A C 1
ATOM 2796 O O . MET A 1 350 ? -9.287 -20.964 -19.355 1.00 34.75 350 MET A O 1
ATOM 2800 N N . ALA A 1 351 ? -8.463 -22.429 -20.835 1.00 38.44 351 ALA A N 1
ATOM 2801 C CA . ALA A 1 351 ? -9.716 -22.638 -21.552 1.00 38.44 351 ALA A CA 1
ATOM 2802 C C . ALA A 1 351 ? -9.947 -24.138 -21.787 1.00 38.44 351 ALA A C 1
ATOM 2804 O O . ALA A 1 351 ? -9.725 -24.645 -22.883 1.00 38.44 351 ALA A O 1
ATOM 2805 N N . ASN A 1 352 ? -10.321 -24.838 -20.714 1.00 34.84 352 ASN A N 1
ATOM 2806 C CA . ASN A 1 352 ? -11.330 -25.904 -20.695 1.00 34.84 352 ASN A CA 1
ATOM 2807 C C . ASN A 1 352 ? -11.687 -26.256 -19.253 1.00 34.84 352 ASN A C 1
ATOM 2809 O O . ASN A 1 352 ? -10.750 -26.535 -18.470 1.00 34.84 352 ASN A O 1
#

pLDDT: mean 80.62, std 14.94, range [27.78, 94.31]

Mean predicted aligned error: 16.4 Å

Solvent-accessible surface area (backbone atoms only — not comparable to full-atom values): 20367 Å² total; per-residue (Å²): 140,80,79,78,80,75,78,74,54,54,68,45,53,68,79,76,56,64,85,76,72,72,86,77,61,93,91,57,61,64,38,60,55,50,23,53,49,50,50,52,51,52,53,54,32,48,75,71,60,78,49,58,68,51,26,26,54,53,53,52,61,61,50,12,63,74,44,71,53,54,47,68,46,44,52,52,13,51,48,53,33,31,69,75,55,52,36,44,80,42,90,99,75,47,44,24,33,42,46,91,91,49,78,82,75,65,87,66,57,61,44,74,38,58,45,40,34,34,51,48,49,45,51,44,60,78,64,68,59,49,66,66,41,74,53,70,55,57,65,57,47,15,63,78,72,73,44,58,45,70,41,43,49,52,17,50,54,50,35,36,73,70,54,36,29,41,84,52,95,94,42,41,22,32,60,47,71,90,70,90,67,61,92,67,69,90,43,53,50,41,56,55,51,29,55,52,49,49,57,49,42,73,74,74,52,57,70,71,38,72,56,76,55,52,65,60,51,11,63,74,58,67,48,53,50,64,48,42,49,52,15,52,51,50,40,30,74,72,49,41,33,46,80,45,86,71,96,74,36,35,30,34,40,64,68,86,49,78,75,72,78,78,57,54,78,38,53,52,46,30,50,52,50,44,53,46,42,54,75,75,55,56,72,68,38,74,54,78,51,52,65,54,49,13,65,75,69,73,48,54,49,69,41,44,46,53,26,53,51,50,40,30,73,74,52,28,33,45,80,47,86,64,100,84,43,50,44,28,30,61,41,75,55,70,97,57,77,56,89,47,42,80,75,60,70,80,67,84,85,81,81,129